Protein AF-A0A1C5UA69-F1 (afdb_monomer)

Mean predicted aligned error: 10.58 Å

pLDDT: mean 85.89, std 10.68, range [43.66, 97.38]

Secondary structure (DSSP, 8-state):
-HHHHHHHHHHHHHHHHHHHHHHHHHHHHHHSS-HHHHHHHIIIIIHHHHHHHHHT-SSS---HHHHHHHHHHHHHTGGGS-HHHHHHHHHHHHH--HHHHHHHHHHHHHHHHHHHHHTT-----HHHHHHHS-HHHHHHHHHHHHHHHHHHHHHHHHHS-HHHHHHHHHHHHHHHHHHHHHHHHHHHHHHHHHHHHHHHHHHHHHHHT--

Sequence (211 aa):
MDTIFEIFKTIFPAIITGIFTFLATKYTYNKNIPLDKMEIAYDKIYNPIYHILLQNNSNNICTNQISLDIFVILNKYNDYADRSTLHAFDLYRKSRDKDSFINFKNNINNKYIYLRKRLGYLEPNLIQAYTYSSKNEKSVLRLVLECTVAYITMLAYTLLSASVHTVITWIAFSLICIIIIELLTLFFRNILIYIRKIIKHIKSNNKCRKN

Foldseek 3Di:
DVVVVVVCVVCVVVVVVVVVVVVVVVVVVVLPPDLVLLVCCLPQALVVLLVLCVVPVPDDQDDPVNLVVNVVSCVVSVVSDDPLLVVLSVVCVVPVDPVSVVSNNVVSVVSNVVSCVSNPHDDDDPVRCLVPDDPLVVLVVVLVVLVVVLVVLVVVLVVDDPVCNVVSVVVSVVSVVVSVVSVVVNVVVVVVVVVVVVVVVVVVVVVVVVD

Structure (mmCIF, N/CA/C/O backbone):
data_AF-A0A1C5UA69-F1
#
_entry.id   AF-A0A1C5UA69-F1
#
loop_
_atom_site.group_PDB
_atom_site.id
_atom_site.type_symbol
_atom_site.label_atom_id
_atom_site.label_alt_id
_atom_site.label_comp_id
_atom_site.label_asym_id
_atom_site.label_entity_id
_atom_site.label_seq_id
_atom_site.pdbx_PDB_ins_code
_atom_site.Cartn_x
_atom_site.Cartn_y
_atom_site.Cartn_z
_atom_site.occupancy
_atom_site.B_iso_or_equiv
_atom_site.auth_seq_id
_atom_site.auth_comp_id
_atom_site.auth_asym_id
_atom_site.auth_atom_id
_atom_site.pdbx_PDB_model_num
ATOM 1 N N . MET A 1 1 ? 31.428 -27.767 -11.401 1.00 55.34 1 MET A N 1
ATOM 2 C CA . MET A 1 1 ? 30.430 -26.681 -11.520 1.00 55.34 1 MET A CA 1
ATOM 3 C C . MET A 1 1 ? 29.306 -27.075 -12.468 1.00 55.34 1 MET A C 1
ATOM 5 O O . MET A 1 1 ? 28.157 -26.824 -12.132 1.00 55.34 1 MET A O 1
ATOM 9 N N . ASP A 1 2 ? 29.615 -27.762 -13.571 1.00 69.19 2 ASP A N 1
ATOM 10 C CA . ASP A 1 2 ? 28.631 -28.149 -14.596 1.00 69.19 2 ASP A CA 1
ATOM 11 C C . ASP A 1 2 ? 27.525 -29.083 -14.080 1.00 69.19 2 ASP A C 1
ATOM 13 O O . ASP A 1 2 ? 26.350 -28.849 -14.338 1.00 69.19 2 ASP A O 1
ATOM 17 N N . THR A 1 3 ? 27.862 -30.058 -13.231 1.00 73.88 3 THR A N 1
ATOM 18 C CA . THR A 1 3 ? 26.882 -30.990 -12.643 1.00 73.88 3 THR A CA 1
ATOM 19 C C . THR A 1 3 ? 25.876 -30.313 -11.708 1.00 73.88 3 THR A C 1
ATOM 21 O O . THR A 1 3 ? 24.690 -30.625 -11.736 1.00 73.88 3 THR A O 1
ATOM 24 N N . ILE A 1 4 ? 26.312 -29.341 -10.899 1.00 75.62 4 ILE A N 1
ATOM 25 C CA . ILE A 1 4 ? 25.419 -28.568 -10.016 1.00 75.62 4 ILE A CA 1
ATOM 26 C C . ILE A 1 4 ? 24.496 -27.671 -10.851 1.00 75.62 4 ILE A C 1
ATOM 28 O O . ILE A 1 4 ? 23.312 -27.545 -10.536 1.00 75.62 4 ILE A O 1
ATOM 32 N N . PHE A 1 5 ? 25.017 -27.076 -11.928 1.00 80.69 5 PHE A N 1
ATOM 33 C CA . PHE A 1 5 ? 24.238 -26.242 -12.840 1.00 80.69 5 PHE A CA 1
ATOM 34 C C . PHE A 1 5 ? 23.173 -27.052 -13.598 1.00 80.69 5 PHE A C 1
ATOM 36 O O . PHE A 1 5 ? 22.036 -26.600 -13.721 1.00 80.69 5 PHE A O 1
ATOM 43 N N . GLU A 1 6 ? 23.488 -28.273 -14.033 1.00 80.94 6 GLU A N 1
ATOM 44 C CA . GLU A 1 6 ? 22.522 -29.184 -14.664 1.00 80.94 6 GLU A CA 1
ATOM 45 C C . GLU A 1 6 ? 21.433 -29.671 -13.700 1.00 80.94 6 GLU A C 1
ATOM 47 O O . GLU A 1 6 ? 20.249 -29.689 -14.056 1.00 80.94 6 GLU A O 1
ATOM 52 N N . ILE A 1 7 ? 21.803 -29.993 -12.456 1.00 80.56 7 ILE A N 1
ATOM 53 C CA . ILE A 1 7 ? 20.842 -30.333 -11.397 1.00 80.56 7 ILE A CA 1
ATOM 54 C C . ILE A 1 7 ? 19.892 -29.152 -11.158 1.00 80.56 7 ILE A C 1
ATOM 56 O O . ILE A 1 7 ? 18.673 -29.331 -11.137 1.00 80.56 7 ILE A O 1
ATOM 60 N N . PHE A 1 8 ? 20.424 -27.930 -11.059 1.00 79.00 8 PHE A N 1
ATOM 61 C CA . PHE A 1 8 ? 19.605 -26.723 -10.938 1.00 79.00 8 PHE A CA 1
ATOM 62 C C . PHE A 1 8 ? 18.688 -26.531 -12.144 1.00 79.00 8 PHE A C 1
ATOM 64 O O . PHE A 1 8 ? 17.497 -26.305 -11.963 1.00 79.00 8 PHE A O 1
ATOM 71 N N . LYS A 1 9 ? 19.191 -26.680 -13.371 1.00 78.19 9 LYS A N 1
ATOM 72 C CA . LYS A 1 9 ? 18.395 -26.537 -14.601 1.00 78.19 9 LYS A CA 1
ATOM 73 C C . LYS A 1 9 ? 17.232 -27.533 -14.674 1.00 78.19 9 LYS A C 1
ATOM 75 O O . LYS A 1 9 ? 16.201 -27.217 -15.259 1.00 78.19 9 LYS A O 1
ATOM 80 N N . THR A 1 10 ? 17.382 -28.696 -14.047 1.00 86.56 10 THR A N 1
ATOM 81 C CA . THR A 1 10 ? 16.354 -29.743 -13.999 1.00 86.56 10 THR A CA 1
ATOM 82 C C . THR A 1 10 ? 15.329 -29.500 -12.888 1.00 86.56 10 THR A C 1
ATOM 84 O O . THR A 1 10 ? 14.128 -29.651 -13.103 1.00 86.56 10 THR A O 1
ATOM 87 N N . ILE A 1 11 ? 15.775 -29.082 -11.699 1.00 86.88 11 ILE A N 1
ATOM 88 C CA . ILE A 1 11 ? 14.909 -28.904 -10.520 1.00 86.88 11 ILE A CA 1
ATOM 89 C C . ILE A 1 11 ? 14.190 -27.544 -10.536 1.00 86.88 11 ILE A C 1
ATOM 91 O O . ILE A 1 11 ? 13.053 -27.425 -10.076 1.00 86.88 11 ILE A O 1
ATOM 95 N N . PHE A 1 12 ? 14.821 -26.507 -11.082 1.00 81.06 12 PHE A N 1
ATOM 96 C CA . PHE A 1 12 ? 14.312 -25.136 -11.054 1.00 81.06 12 PHE A CA 1
ATOM 97 C C . PHE A 1 12 ? 12.952 -24.970 -11.757 1.00 81.06 12 PHE A C 1
ATOM 99 O O . PHE A 1 12 ? 12.066 -24.364 -11.151 1.00 81.06 12 PHE A O 1
ATOM 106 N N . PRO A 1 13 ? 12.699 -25.561 -12.946 1.00 90.88 13 PRO A N 1
ATOM 107 C CA . PRO A 1 13 ? 11.370 -25.543 -13.556 1.00 90.88 13 PRO A CA 1
ATOM 108 C C . PRO A 1 13 ? 10.295 -26.188 -12.675 1.00 90.88 13 PRO A C 1
ATOM 110 O O . PRO A 1 13 ? 9.182 -25.670 -12.599 1.00 90.88 13 PRO A O 1
ATOM 113 N N . ALA A 1 14 ? 10.616 -27.276 -11.967 1.00 90.25 14 ALA A N 1
ATOM 114 C CA . ALA A 1 14 ? 9.678 -27.950 -11.070 1.00 90.25 14 ALA A CA 1
ATOM 115 C C . ALA A 1 14 ? 9.355 -27.095 -9.833 1.00 90.25 14 ALA A C 1
ATOM 117 O O . ALA A 1 14 ? 8.185 -26.959 -9.474 1.00 90.25 14 ALA A O 1
ATOM 118 N N . ILE A 1 15 ? 10.362 -26.449 -9.229 1.00 87.62 15 ILE A N 1
ATOM 119 C CA . ILE A 1 15 ? 10.167 -25.500 -8.119 1.00 87.62 15 ILE A CA 1
ATOM 120 C C . ILE A 1 15 ? 9.304 -24.319 -8.572 1.00 87.62 15 ILE A C 1
ATOM 122 O O . ILE A 1 15 ? 8.322 -23.985 -7.911 1.00 87.62 15 ILE A O 1
ATOM 126 N N . ILE A 1 16 ? 9.637 -23.714 -9.715 1.00 87.06 16 ILE A N 1
ATOM 127 C CA . ILE A 1 16 ? 8.878 -22.603 -10.297 1.00 87.06 16 ILE A CA 1
ATOM 128 C C . ILE A 1 16 ? 7.424 -23.015 -10.525 1.00 87.06 16 ILE A C 1
ATOM 130 O O . ILE A 1 16 ? 6.507 -22.322 -10.085 1.00 87.06 16 ILE 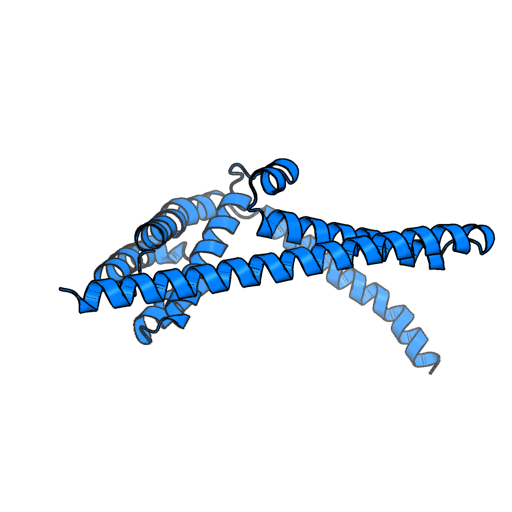A O 1
ATOM 134 N N . THR A 1 17 ? 7.208 -24.164 -11.164 1.00 91.94 17 THR A N 1
ATOM 135 C CA . THR A 1 17 ? 5.869 -24.684 -11.460 1.00 91.94 17 THR A CA 1
ATOM 136 C C . THR A 1 17 ? 5.085 -24.949 -10.177 1.00 91.94 17 THR A C 1
ATOM 138 O O . THR A 1 17 ? 3.920 -24.563 -10.086 1.00 91.94 17 THR A O 1
ATOM 141 N N . GLY A 1 18 ? 5.715 -25.536 -9.155 1.00 92.19 18 GLY A N 1
ATOM 142 C CA . GLY A 1 18 ? 5.102 -25.765 -7.846 1.00 92.19 18 GLY A CA 1
ATOM 143 C C . GLY A 1 18 ? 4.686 -24.465 -7.155 1.00 92.19 18 GLY A C 1
ATOM 144 O O . GLY A 1 18 ? 3.557 -24.359 -6.674 1.00 92.19 18 GLY A O 1
ATOM 145 N N . ILE A 1 19 ? 5.547 -23.441 -7.173 1.00 88.94 19 ILE A N 1
ATOM 146 C CA . ILE A 1 19 ? 5.245 -22.114 -6.614 1.00 88.94 19 ILE A CA 1
ATOM 147 C C . ILE A 1 19 ? 4.082 -21.464 -7.368 1.00 88.94 19 ILE A C 1
ATOM 149 O O . ILE A 1 19 ? 3.122 -21.018 -6.739 1.00 88.94 19 ILE A O 1
ATOM 153 N N . PHE A 1 20 ? 4.121 -21.433 -8.703 1.00 88.44 20 PHE A N 1
ATOM 154 C CA . PHE A 1 20 ? 3.041 -20.843 -9.498 1.00 88.44 20 PHE A CA 1
ATOM 155 C C . PHE A 1 20 ? 1.719 -21.588 -9.317 1.00 88.44 20 PHE A C 1
ATOM 157 O O . PHE A 1 20 ? 0.683 -20.947 -9.155 1.00 88.44 20 PHE A O 1
ATOM 164 N N . THR A 1 21 ? 1.746 -22.920 -9.255 1.00 92.19 21 THR A N 1
ATOM 165 C CA . THR A 1 21 ? 0.550 -23.741 -9.012 1.00 92.19 21 THR A CA 1
ATOM 166 C C . THR A 1 21 ? -0.024 -23.491 -7.620 1.00 92.19 21 THR A C 1
ATOM 168 O O . THR A 1 21 ? -1.239 -23.345 -7.473 1.00 92.19 21 THR A O 1
ATOM 171 N N . PHE A 1 22 ? 0.826 -23.370 -6.597 1.00 90.56 22 PHE A N 1
ATOM 172 C CA . PHE A 1 22 ? 0.401 -23.010 -5.244 1.00 90.56 22 PHE A CA 1
ATOM 173 C C . PHE A 1 22 ? -0.240 -21.618 -5.209 1.00 90.56 22 PHE A C 1
ATOM 175 O O . PHE A 1 22 ? -1.322 -21.446 -4.644 1.00 90.56 22 PHE A O 1
ATOM 182 N N . LEU A 1 23 ? 0.389 -20.628 -5.849 1.00 81.38 23 LEU A N 1
ATOM 183 C CA . LEU A 1 23 ? -0.132 -19.263 -5.931 1.00 81.38 23 LEU A CA 1
ATOM 184 C C . LEU A 1 23 ? -1.465 -19.208 -6.685 1.00 81.38 23 LEU A C 1
ATOM 186 O O . LEU A 1 23 ? -2.406 -18.582 -6.198 1.00 81.38 23 LEU A O 1
ATOM 190 N N . ALA A 1 24 ? -1.572 -19.897 -7.823 1.00 80.19 24 ALA A N 1
ATOM 191 C CA . ALA A 1 24 ? -2.792 -19.971 -8.622 1.00 80.19 24 ALA A CA 1
ATOM 192 C C . ALA A 1 24 ? -3.928 -20.651 -7.848 1.00 80.19 24 ALA A C 1
ATOM 194 O O . ALA A 1 24 ? -5.024 -20.103 -7.742 1.00 80.19 24 ALA A O 1
ATOM 195 N N . THR A 1 25 ? -3.655 -21.799 -7.225 1.00 86.38 25 THR A N 1
ATOM 196 C CA . THR A 1 25 ? -4.641 -22.524 -6.409 1.00 86.38 25 THR A CA 1
ATOM 197 C C . THR A 1 25 ? -5.117 -21.672 -5.234 1.00 86.38 25 THR A C 1
ATOM 199 O O . THR A 1 25 ? -6.320 -21.544 -5.002 1.00 86.38 25 THR A O 1
ATOM 202 N N . LYS A 1 26 ? -4.195 -21.013 -4.522 1.00 80.31 26 LYS A N 1
ATOM 203 C CA . LYS A 1 26 ? -4.525 -20.111 -3.410 1.00 80.31 26 LYS A CA 1
ATOM 204 C C . LYS A 1 26 ? -5.334 -18.898 -3.868 1.00 80.31 26 LYS A C 1
ATOM 206 O O . LYS A 1 26 ? -6.251 -18.477 -3.165 1.00 80.31 26 LYS A O 1
ATOM 211 N N . TYR A 1 27 ? -5.019 -18.339 -5.035 1.00 74.81 27 TYR A N 1
ATOM 212 C CA . TYR A 1 27 ? -5.779 -17.241 -5.628 1.00 74.81 27 TYR A CA 1
ATOM 213 C C . TYR A 1 27 ? -7.221 -17.661 -5.938 1.00 74.81 27 TYR A C 1
ATOM 215 O O . TYR A 1 27 ? -8.155 -16.970 -5.528 1.00 74.81 27 TYR A O 1
ATOM 223 N N . THR A 1 28 ? -7.404 -18.817 -6.581 1.00 74.25 28 THR A N 1
ATOM 224 C CA . THR A 1 28 ? -8.724 -19.372 -6.919 1.00 74.25 28 THR A CA 1
ATOM 225 C C . THR A 1 28 ? -9.540 -19.681 -5.668 1.00 74.25 28 THR A C 1
ATOM 227 O O . THR A 1 28 ? -10.688 -19.254 -5.568 1.00 74.25 28 THR A O 1
ATOM 230 N N . TYR A 1 29 ? -8.939 -20.328 -4.666 1.00 75.31 29 TYR A N 1
ATOM 231 C CA . TYR A 1 29 ? -9.597 -20.584 -3.383 1.00 75.31 29 TYR A CA 1
ATOM 232 C C . TYR A 1 29 ? -10.046 -19.283 -2.706 1.00 75.31 29 TYR A C 1
ATOM 234 O O . TYR A 1 29 ? -11.201 -19.147 -2.310 1.00 75.31 29 TYR A O 1
ATOM 242 N N . ASN A 1 30 ? -9.167 -18.278 -2.652 1.00 69.06 30 ASN A N 1
ATOM 243 C CA . ASN A 1 30 ? -9.493 -16.982 -2.062 1.00 69.06 30 ASN A CA 1
ATOM 244 C C . ASN A 1 30 ? -10.569 -16.205 -2.833 1.00 69.06 30 ASN A C 1
ATOM 246 O O . ASN A 1 30 ? -11.167 -15.285 -2.277 1.00 69.06 30 ASN A O 1
ATOM 250 N N . LYS A 1 31 ? -10.786 -16.497 -4.118 1.00 68.69 31 LYS A N 1
ATOM 251 C CA . LYS A 1 31 ? -11.869 -15.902 -4.912 1.00 68.69 31 LYS A CA 1
ATOM 252 C C . LYS A 1 31 ? -13.232 -16.509 -4.565 1.00 68.69 31 LYS A C 1
ATOM 254 O O . LYS A 1 31 ? -14.225 -15.800 -4.647 1.00 68.69 31 LYS A O 1
ATOM 259 N N . ASN A 1 32 ? -13.256 -17.760 -4.109 1.00 73.62 32 ASN A N 1
ATOM 260 C CA . ASN A 1 32 ? -14.475 -18.517 -3.813 1.00 73.62 32 ASN A CA 1
ATOM 261 C C . ASN A 1 32 ? -14.903 -18.447 -2.332 1.00 73.62 32 ASN A C 1
ATOM 263 O O . ASN A 1 32 ? -15.729 -19.241 -1.890 1.00 73.62 32 ASN A O 1
ATOM 267 N N . ILE A 1 33 ? -14.330 -17.533 -1.539 1.00 72.75 33 ILE A N 1
ATOM 268 C CA . ILE A 1 33 ? -14.717 -17.341 -0.134 1.00 72.75 33 ILE A CA 1
ATOM 269 C C . ILE A 1 33 ? -16.138 -16.749 -0.078 1.00 72.75 33 ILE A C 1
ATOM 271 O O . ILE A 1 33 ? -16.422 -15.832 -0.851 1.00 72.75 33 ILE A O 1
ATOM 275 N N . PRO A 1 34 ? -17.015 -17.212 0.839 1.00 78.81 34 PRO A N 1
ATOM 276 C CA . PRO A 1 34 ? -18.361 -16.664 0.995 1.00 78.81 34 PRO A CA 1
ATOM 277 C C . PRO A 1 34 ? -18.326 -15.157 1.269 1.00 78.81 34 PRO A C 1
ATOM 279 O O . PRO A 1 34 ? -17.775 -14.710 2.282 1.00 78.81 34 PRO A O 1
ATOM 282 N N . LEU A 1 35 ? -18.930 -14.393 0.357 1.00 82.81 35 LEU A N 1
ATOM 283 C CA . LEU A 1 35 ? -19.007 -12.933 0.412 1.00 82.81 35 LEU A CA 1
ATOM 284 C C . LEU A 1 35 ? -19.808 -12.454 1.628 1.00 82.81 35 LEU A C 1
ATOM 286 O O . LEU A 1 35 ? -19.391 -11.498 2.272 1.00 82.81 35 LEU A O 1
ATOM 290 N N . ASP A 1 36 ? -20.845 -13.187 2.033 1.00 86.56 36 ASP A N 1
ATOM 291 C CA . ASP A 1 36 ? -21.729 -12.826 3.151 1.00 86.56 36 ASP A CA 1
ATOM 292 C C . ASP A 1 36 ? -20.959 -12.594 4.461 1.00 86.56 36 ASP A C 1
ATOM 294 O O . ASP A 1 36 ? -21.187 -11.631 5.191 1.00 86.56 36 ASP A O 1
ATOM 298 N N . LYS A 1 37 ? -19.973 -13.452 4.760 1.00 89.31 37 LYS A N 1
ATOM 299 C CA . LYS A 1 37 ? -19.147 -13.306 5.971 1.00 89.31 37 LYS A CA 1
ATOM 300 C C . LYS A 1 37 ? -18.225 -12.090 5.886 1.00 89.31 37 LYS A C 1
ATOM 302 O O . LYS A 1 37 ? -17.947 -11.461 6.906 1.00 89.31 37 LYS A O 1
ATOM 307 N N . MET A 1 38 ? -17.743 -11.768 4.685 1.00 91.75 38 MET A N 1
ATOM 308 C CA . MET A 1 38 ? -16.933 -10.572 4.447 1.00 91.75 38 MET A CA 1
ATOM 309 C C . MET A 1 38 ? -17.769 -9.299 4.566 1.00 91.75 38 MET A C 1
ATOM 311 O O . MET A 1 38 ? -17.279 -8.315 5.115 1.00 91.75 38 MET A O 1
ATOM 315 N N . GLU A 1 39 ? -19.012 -9.329 4.092 1.00 93.94 39 GLU A N 1
ATOM 316 C CA . GLU A 1 39 ? -19.957 -8.217 4.177 1.00 93.94 39 GLU A CA 1
ATOM 317 C C . GLU A 1 39 ? -20.297 -7.914 5.635 1.00 93.94 39 GLU A C 1
ATOM 319 O O . GLU A 1 39 ? -20.135 -6.780 6.079 1.00 93.94 39 GLU A O 1
ATOM 324 N N . ILE A 1 40 ? -20.606 -8.944 6.433 1.00 94.31 40 ILE A N 1
ATOM 325 C CA . ILE A 1 40 ? -20.823 -8.794 7.880 1.00 94.31 40 ILE A CA 1
ATOM 326 C C . ILE A 1 40 ? -19.588 -8.190 8.559 1.00 94.31 40 ILE A C 1
ATOM 328 O O . ILE A 1 40 ? -19.715 -7.242 9.336 1.00 94.31 40 ILE A O 1
ATOM 332 N N . ALA A 1 41 ? -18.389 -8.702 8.266 1.00 95.69 41 ALA A N 1
ATOM 333 C CA . ALA A 1 41 ? -17.157 -8.157 8.830 1.00 95.69 41 ALA A CA 1
ATOM 334 C C . ALA A 1 41 ? -16.961 -6.681 8.437 1.00 95.69 41 ALA A C 1
ATOM 336 O O . ALA A 1 41 ? -16.610 -5.849 9.278 1.00 95.69 41 ALA A O 1
ATOM 337 N N . TYR A 1 42 ? -17.206 -6.334 7.173 1.00 96.31 42 TYR A N 1
ATOM 338 C CA . TYR A 1 42 ? -17.091 -4.966 6.679 1.00 96.31 42 TYR A CA 1
ATOM 339 C C . TYR A 1 42 ? -18.084 -4.035 7.378 1.00 96.31 42 TYR A C 1
ATOM 341 O O . TYR A 1 42 ? -17.662 -3.073 8.021 1.00 96.31 42 TYR A O 1
ATOM 349 N N . ASP A 1 43 ? -19.374 -4.353 7.327 1.00 96.31 43 ASP A N 1
ATOM 350 C CA . ASP A 1 43 ? -20.448 -3.487 7.809 1.00 96.31 43 ASP A CA 1
ATOM 351 C C . ASP A 1 43 ? -20.485 -3.359 9.327 1.00 96.31 43 ASP A C 1
ATOM 353 O O . ASP A 1 43 ? -20.797 -2.290 9.856 1.00 96.31 43 ASP A O 1
ATOM 357 N N . LYS A 1 44 ? -20.203 -4.447 10.050 1.00 96.38 44 LYS A N 1
ATOM 358 C CA . LYS A 1 44 ? -20.362 -4.488 11.509 1.00 96.38 44 LYS A CA 1
ATOM 359 C C . LYS A 1 44 ? -19.088 -4.160 12.270 1.00 96.38 44 LYS A C 1
ATOM 361 O O . LYS A 1 44 ? -19.197 -3.718 13.409 1.00 96.38 44 LYS A O 1
ATOM 366 N N . ILE A 1 45 ? -17.912 -4.347 11.668 1.00 97.06 45 ILE A N 1
ATOM 367 C CA . ILE A 1 45 ? -16.620 -4.154 12.344 1.00 97.06 45 ILE A CA 1
ATOM 368 C C . ILE A 1 45 ? -15.817 -3.052 11.670 1.00 97.06 45 ILE A C 1
ATOM 370 O O . ILE A 1 45 ? -15.583 -1.996 12.258 1.00 97.06 45 ILE A O 1
ATOM 374 N N . TYR A 1 46 ? -15.366 -3.285 10.439 1.00 97.38 46 TYR A N 1
ATOM 375 C CA . TYR A 1 46 ? -14.303 -2.465 9.862 1.00 97.38 46 TYR A CA 1
ATOM 376 C C . TYR A 1 46 ? -14.776 -1.076 9.449 1.00 97.38 46 TYR A C 1
ATOM 378 O O . TYR A 1 46 ? -14.084 -0.101 9.734 1.00 97.38 46 TYR A O 1
ATOM 386 N N . ASN A 1 47 ? -15.952 -0.964 8.836 1.00 96.12 47 ASN A N 1
ATOM 387 C CA . ASN A 1 47 ? -16.550 0.310 8.458 1.00 96.12 47 ASN A CA 1
ATOM 388 C C . ASN A 1 47 ? -16.842 1.219 9.675 1.00 96.12 47 ASN A C 1
ATOM 390 O O . ASN A 1 47 ? -16.345 2.349 9.700 1.00 96.12 47 ASN A O 1
ATOM 394 N N . PRO A 1 48 ? -17.558 0.770 10.730 1.00 95.88 48 PRO A N 1
ATOM 395 C CA . PRO A 1 48 ? -17.838 1.632 11.878 1.00 95.88 48 PRO A CA 1
ATOM 396 C C . PRO A 1 48 ? -16.568 2.016 12.646 1.00 95.88 48 PRO A C 1
ATOM 398 O O . PRO A 1 48 ? -16.387 3.192 12.962 1.00 95.88 48 PRO A O 1
ATOM 401 N N . ILE A 1 49 ? -15.646 1.074 12.890 1.00 94.88 49 ILE A N 1
ATOM 402 C CA . ILE A 1 49 ? -14.384 1.381 13.583 1.00 94.88 49 ILE A CA 1
ATOM 403 C C . ILE A 1 49 ? -13.543 2.365 12.759 1.00 94.88 49 ILE A C 1
ATOM 405 O O . ILE A 1 49 ? -12.973 3.302 13.319 1.00 94.88 49 ILE A O 1
ATOM 409 N N . TYR A 1 50 ? -13.494 2.209 11.433 1.00 94.69 50 TYR A N 1
ATOM 410 C CA . TYR A 1 50 ? -12.803 3.151 10.554 1.00 94.69 50 TYR A CA 1
ATOM 411 C C . TYR A 1 50 ? -13.335 4.581 10.718 1.00 94.69 50 TYR A C 1
ATOM 413 O O . TYR A 1 50 ? -12.546 5.509 10.907 1.00 94.69 50 TYR A O 1
ATOM 421 N N . HIS A 1 51 ? -14.657 4.767 10.719 1.00 91.62 51 HIS A N 1
ATOM 422 C CA . HIS A 1 51 ? -15.266 6.087 10.890 1.00 91.62 51 HIS A CA 1
ATOM 423 C C . HIS A 1 51 ? -15.044 6.680 12.288 1.00 91.62 51 HIS A C 1
ATOM 425 O O . HIS A 1 51 ? -14.735 7.870 12.383 1.00 91.62 51 HIS A O 1
ATOM 431 N N . ILE A 1 52 ? -15.097 5.864 13.348 1.00 90.12 52 ILE A N 1
ATOM 432 C CA . ILE A 1 52 ? -14.745 6.287 14.717 1.00 90.12 52 ILE A CA 1
ATOM 433 C C . ILE A 1 52 ? -13.305 6.820 14.757 1.00 90.12 52 ILE A C 1
ATOM 435 O O . ILE A 1 52 ? -13.035 7.886 15.314 1.00 90.12 52 ILE A O 1
ATOM 439 N N . LEU A 1 53 ? -12.362 6.110 14.135 1.00 89.00 53 LEU A N 1
ATOM 440 C CA . LEU A 1 53 ? -10.953 6.509 14.104 1.00 89.00 53 LEU A CA 1
ATOM 441 C C . LEU A 1 53 ? -10.695 7.729 13.204 1.00 89.00 53 LEU A C 1
ATOM 443 O O . LEU A 1 53 ? -9.759 8.491 13.463 1.00 89.00 53 LEU A O 1
ATOM 447 N N . LEU A 1 54 ? -11.493 7.921 12.149 1.00 84.81 54 LEU A N 1
ATOM 448 C CA . LEU A 1 54 ? -11.380 9.058 11.233 1.00 84.81 54 LEU A CA 1
ATOM 449 C C . LEU A 1 54 ? -11.875 10.360 11.875 1.00 84.81 54 LEU A C 1
ATOM 451 O O . LEU A 1 54 ? -11.209 11.386 11.754 1.00 84.81 54 LEU A O 1
ATOM 455 N N . GLN A 1 55 ? -13.019 10.325 12.562 1.00 77.56 55 GLN A N 1
ATOM 456 C CA . GLN A 1 55 ? -13.613 11.507 13.202 1.00 77.56 55 GLN A CA 1
ATOM 457 C C . GLN A 1 55 ? -12.731 12.058 14.330 1.00 77.56 55 GLN A C 1
ATOM 459 O O . GLN A 1 55 ? -12.641 13.267 14.517 1.00 77.56 55 GLN A O 1
ATOM 464 N N . ASN A 1 56 ? -11.996 11.183 15.017 1.00 68.38 56 ASN A N 1
ATOM 465 C CA . ASN A 1 56 ? -11.162 11.535 16.167 1.00 68.38 56 ASN A CA 1
ATOM 466 C C . ASN A 1 56 ? -9.692 11.849 15.808 1.00 68.38 56 ASN A C 1
ATOM 468 O O . ASN A 1 56 ? -8.809 11.801 16.661 1.00 68.38 56 ASN A O 1
ATOM 472 N N . ASN A 1 57 ? -9.401 12.193 14.546 1.00 58.38 57 ASN A N 1
ATOM 473 C CA . ASN A 1 57 ? -8.043 12.475 14.045 1.00 58.38 57 ASN A CA 1
ATOM 474 C C . ASN A 1 57 ? -7.370 13.729 14.654 1.00 58.38 57 ASN A C 1
ATOM 476 O O . ASN A 1 57 ? -6.199 13.993 14.370 1.00 58.38 57 ASN A O 1
ATOM 480 N N . SER A 1 58 ? -8.083 14.535 15.447 1.00 51.75 58 SER A N 1
ATOM 481 C CA . SER A 1 58 ? -7.571 15.782 16.020 1.00 51.75 58 SER A CA 1
ATOM 482 C C . SER A 1 58 ? -6.797 15.543 17.322 1.00 51.75 58 SER A C 1
ATOM 484 O O . SER A 1 58 ? -7.381 15.569 18.397 1.00 51.75 58 SER A O 1
ATOM 486 N N . ASN A 1 59 ? -5.477 15.357 17.211 1.00 51.41 59 ASN A N 1
ATOM 487 C CA . ASN A 1 59 ? -4.423 15.574 18.225 1.00 51.41 59 ASN A CA 1
ATOM 488 C C . ASN A 1 59 ? -4.525 14.948 19.631 1.00 51.41 59 ASN A C 1
ATOM 490 O O . ASN A 1 59 ? -3.530 14.996 20.350 1.00 51.41 59 ASN A O 1
ATOM 494 N N . ASN A 1 60 ? -5.629 14.323 20.020 1.00 51.94 60 ASN A N 1
ATOM 495 C CA . ASN A 1 60 ? -5.754 13.666 21.308 1.00 51.94 60 ASN A CA 1
ATOM 496 C C . ASN A 1 60 ? -5.635 12.166 21.102 1.00 51.94 60 ASN A C 1
ATOM 498 O O . ASN A 1 60 ? -6.419 11.546 20.386 1.00 51.94 60 ASN A O 1
ATOM 502 N N . ILE A 1 61 ? -4.600 11.606 21.721 1.00 53.94 61 ILE A N 1
ATOM 503 C CA . ILE A 1 61 ? -4.410 10.173 21.892 1.00 53.94 61 ILE A CA 1
ATOM 504 C C . ILE A 1 61 ? -5.709 9.635 22.494 1.00 53.94 61 ILE A C 1
ATOM 506 O O . ILE A 1 61 ? -6.010 9.898 23.652 1.00 53.94 61 ILE A O 1
ATOM 510 N N . CYS A 1 62 ? -6.498 8.996 21.631 1.00 53.91 62 CYS A N 1
ATOM 511 C CA . CYS A 1 62 ? -7.564 8.044 21.898 1.00 53.91 62 CYS A CA 1
ATOM 512 C C . CYS A 1 62 ? -8.083 8.060 23.351 1.00 53.91 62 CYS A C 1
ATOM 514 O O . CYS A 1 62 ? -7.483 7.473 24.253 1.00 53.91 62 CYS A O 1
ATOM 516 N N . THR A 1 63 ? -9.198 8.753 23.580 1.00 65.31 63 THR A N 1
ATOM 517 C CA . THR A 1 63 ? -9.866 8.779 24.884 1.00 65.31 63 THR A CA 1
ATOM 518 C C . THR A 1 63 ? -10.307 7.366 25.282 1.00 65.31 63 THR A C 1
ATOM 520 O O . THR A 1 63 ? -10.620 6.539 24.423 1.00 65.31 63 THR A O 1
ATOM 523 N N . ASN A 1 64 ? -10.386 7.083 26.589 1.00 71.19 64 ASN A N 1
ATOM 524 C CA . ASN A 1 64 ? -10.927 5.811 27.096 1.00 71.19 64 ASN A CA 1
ATOM 525 C C . ASN A 1 64 ? -12.313 5.482 26.509 1.00 71.19 64 ASN A C 1
ATOM 527 O O . ASN A 1 64 ? -12.668 4.317 26.398 1.00 71.19 64 ASN A O 1
ATOM 531 N N . GLN A 1 65 ? -13.079 6.496 26.101 1.00 78.38 65 GLN A N 1
ATOM 532 C CA . GLN A 1 65 ? -14.372 6.306 25.457 1.00 78.38 65 GLN A CA 1
ATOM 533 C C . GLN A 1 65 ? -14.252 5.634 24.082 1.00 78.38 65 GLN A C 1
ATOM 535 O O . GLN A 1 65 ? -14.931 4.650 23.823 1.00 78.38 65 GLN A O 1
ATOM 540 N N . ILE A 1 66 ? -13.333 6.101 23.231 1.00 82.69 66 ILE A N 1
ATOM 541 C CA . ILE A 1 66 ? -13.131 5.535 21.888 1.00 82.69 66 ILE A CA 1
ATOM 542 C C . ILE A 1 66 ? -12.692 4.072 21.984 1.00 82.69 66 ILE A C 1
ATOM 544 O O . ILE A 1 66 ? -13.158 3.224 21.224 1.00 82.69 66 ILE A O 1
ATOM 548 N N . SER A 1 67 ? -11.796 3.759 22.923 1.00 85.56 67 SER A N 1
ATOM 549 C CA . SER A 1 67 ? -11.351 2.379 23.119 1.00 85.56 67 SER A CA 1
ATOM 550 C C . SER A 1 67 ? -12.477 1.480 23.637 1.00 85.56 67 SER A C 1
ATOM 552 O O . SER A 1 67 ? -12.561 0.330 23.210 1.00 85.56 67 SER A O 1
ATOM 554 N N . LEU A 1 68 ? -13.380 1.989 24.481 1.00 88.62 68 LEU A N 1
ATOM 555 C CA . LEU A 1 68 ? -14.576 1.260 24.913 1.00 88.62 68 LEU A CA 1
ATOM 556 C C . LEU A 1 68 ? -15.545 1.002 23.755 1.00 88.62 68 LEU A C 1
ATOM 558 O O . LEU A 1 68 ? -15.972 -0.137 23.578 1.00 88.62 68 LEU A O 1
ATOM 562 N N . ASP A 1 69 ? -15.838 2.009 22.933 1.00 90.06 69 ASP A N 1
ATOM 563 C CA . ASP A 1 69 ? -16.757 1.871 21.795 1.00 90.06 69 ASP A CA 1
ATOM 564 C C . ASP A 1 69 ? -16.253 0.809 20.801 1.00 90.06 69 ASP A C 1
ATOM 566 O O . ASP A 1 69 ? -16.998 -0.069 20.358 1.00 90.06 69 ASP A O 1
ATOM 570 N N . ILE A 1 70 ? -14.949 0.828 20.508 1.00 92.81 70 ILE A N 1
ATOM 571 C CA . ILE A 1 70 ? -14.295 -0.163 19.643 1.00 92.81 70 ILE A CA 1
ATOM 572 C C . ILE A 1 70 ? -14.317 -1.555 20.284 1.00 92.81 70 ILE A C 1
ATOM 574 O O . ILE A 1 70 ? -14.586 -2.543 19.598 1.00 92.81 70 ILE A O 1
ATOM 578 N N . PHE A 1 71 ? -14.069 -1.648 21.594 1.00 94.06 71 PHE A N 1
ATOM 579 C CA . PHE A 1 71 ? -14.125 -2.916 22.320 1.00 94.06 71 PHE A CA 1
ATOM 580 C C . PHE A 1 71 ? -15.521 -3.545 22.259 1.00 94.06 71 PHE A C 1
ATOM 582 O O . PHE A 1 71 ? -15.629 -4.743 22.009 1.00 94.06 71 PHE A O 1
ATOM 589 N N . VAL A 1 72 ? -16.588 -2.755 22.422 1.00 95.12 72 VAL A N 1
ATOM 590 C CA . VAL A 1 72 ? -17.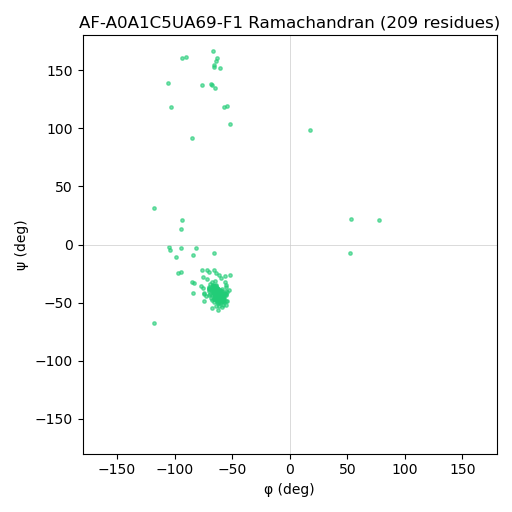975 -3.242 22.322 1.00 95.12 72 VAL A CA 1
ATOM 591 C C . VAL A 1 72 ? -18.244 -3.854 20.946 1.00 95.12 72 VAL A C 1
ATOM 593 O O . VAL A 1 72 ? -18.818 -4.940 20.860 1.00 95.12 72 VAL A O 1
ATOM 596 N N . ILE A 1 73 ? -17.794 -3.197 19.874 1.00 95.56 73 ILE A N 1
ATOM 597 C CA . ILE A 1 73 ? -17.953 -3.696 18.501 1.00 95.56 73 ILE A CA 1
ATOM 598 C C . ILE A 1 73 ? -17.183 -5.006 18.301 1.00 95.56 73 ILE A C 1
ATOM 600 O O . ILE A 1 73 ? -17.765 -5.999 17.859 1.00 95.56 73 ILE A O 1
ATOM 604 N N . LEU A 1 74 ? -15.891 -5.023 18.640 1.00 95.88 74 LEU A N 1
ATOM 605 C CA . LEU A 1 74 ? -15.032 -6.194 18.440 1.00 95.88 74 LEU A CA 1
ATOM 606 C C . LEU A 1 74 ? -15.498 -7.394 19.263 1.00 95.88 74 LEU A C 1
ATOM 608 O O . LEU A 1 74 ? -15.493 -8.510 18.758 1.00 95.88 74 LEU A O 1
ATOM 612 N N . ASN A 1 75 ? -15.949 -7.172 20.498 1.00 95.06 75 ASN A N 1
ATOM 613 C CA . ASN A 1 75 ? -16.437 -8.248 21.351 1.00 95.06 75 ASN A CA 1
ATOM 614 C C . ASN A 1 75 ? -17.771 -8.818 20.843 1.00 95.06 75 ASN A C 1
ATOM 616 O O . ASN A 1 75 ? -17.974 -10.028 20.862 1.00 95.06 75 ASN A O 1
ATOM 620 N N . LYS A 1 76 ? -18.671 -7.962 20.335 1.00 96.50 76 LYS A N 1
ATOM 621 C CA . LYS A 1 76 ? -19.966 -8.393 19.787 1.00 96.50 76 LYS A CA 1
ATOM 622 C C . LYS A 1 76 ? -19.827 -9.224 18.509 1.00 96.50 76 LYS A C 1
ATOM 624 O O . LYS A 1 76 ? -20.624 -10.131 18.294 1.00 96.50 76 LYS A O 1
ATOM 629 N N . TYR A 1 77 ? -18.847 -8.911 17.664 1.00 95.25 77 TYR A N 1
ATOM 630 C CA . TYR A 1 77 ? -18.655 -9.556 16.359 1.00 95.25 77 TYR A CA 1
ATOM 631 C C . TYR A 1 77 ? -17.314 -10.296 16.252 1.00 95.25 77 TYR A C 1
ATOM 633 O O . TYR A 1 77 ? -16.742 -10.394 15.168 1.00 95.25 77 TYR A O 1
ATOM 641 N N . ASN A 1 78 ? -16.815 -10.828 17.369 1.00 93.88 78 ASN A N 1
ATOM 642 C CA . ASN A 1 78 ? -15.489 -11.441 17.476 1.00 93.88 78 ASN A CA 1
ATOM 643 C C . ASN A 1 78 ? -15.224 -12.522 16.409 1.00 93.88 78 ASN A C 1
ATOM 645 O O . ASN A 1 78 ? -14.149 -12.557 15.818 1.00 93.88 78 ASN A O 1
ATOM 649 N N . ASP A 1 79 ? -16.229 -13.342 16.092 1.00 93.25 79 ASP A N 1
ATOM 650 C CA . ASP A 1 79 ? -16.117 -14.439 15.117 1.00 93.25 79 ASP A CA 1
ATOM 651 C C . ASP A 1 79 ? -15.835 -13.968 13.681 1.00 93.25 79 ASP A C 1
ATOM 653 O O . ASP A 1 79 ? -15.289 -14.716 12.868 1.00 93.25 79 ASP A O 1
ATOM 657 N N . TYR A 1 80 ? -16.204 -12.724 13.362 1.00 93.12 80 TYR A N 1
ATOM 658 C CA . TYR A 1 80 ? -15.988 -12.104 12.053 1.00 93.12 80 TYR A CA 1
ATOM 659 C C . TYR A 1 80 ? -14.747 -11.203 12.034 1.00 93.12 80 TYR A C 1
ATOM 661 O O . TYR A 1 80 ? -14.322 -10.755 10.965 1.00 93.12 80 TYR A O 1
ATOM 669 N N . ALA A 1 81 ? -14.160 -10.923 13.200 1.00 93.38 81 ALA A N 1
ATOM 670 C CA . ALA A 1 81 ? -12.959 -10.116 13.311 1.00 93.38 81 ALA A CA 1
ATOM 671 C C . ALA A 1 81 ? -11.729 -10.925 12.887 1.00 93.38 81 ALA A C 1
ATOM 673 O O . ALA A 1 81 ? -11.531 -12.079 13.269 1.00 93.38 81 ALA A O 1
ATOM 674 N N . ASP A 1 82 ? -10.839 -10.299 12.121 1.00 93.56 82 ASP A N 1
ATOM 6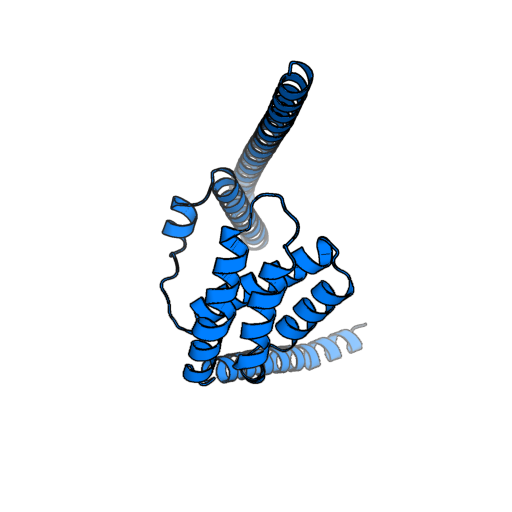75 C CA . ASP A 1 82 ? -9.555 -10.914 11.822 1.00 93.56 82 ASP A CA 1
ATOM 676 C C . ASP A 1 82 ? -8.697 -11.014 13.092 1.00 93.56 82 ASP A C 1
ATOM 678 O O . ASP A 1 82 ? -8.579 -10.056 13.862 1.00 93.56 82 ASP A O 1
ATOM 682 N N . ARG A 1 83 ? -8.024 -12.154 13.282 1.00 93.88 83 ARG A N 1
ATOM 683 C CA . ARG A 1 83 ? -7.155 -12.384 14.449 1.00 93.88 83 ARG A CA 1
ATOM 684 C C . ARG A 1 83 ? -6.077 -11.310 14.603 1.00 93.88 83 ARG A C 1
ATOM 686 O O . ARG A 1 83 ? -5.745 -10.945 15.728 1.00 93.88 83 ARG A O 1
ATOM 693 N N . SER A 1 84 ? -5.549 -10.775 13.496 1.00 95.44 84 SER A N 1
ATOM 694 C CA . SER A 1 84 ? -4.572 -9.681 13.556 1.00 95.44 84 SER A CA 1
ATOM 695 C C . SER A 1 84 ? -5.186 -8.381 14.074 1.00 95.44 84 SER A C 1
ATOM 697 O O . SER A 1 84 ? -4.501 -7.625 14.758 1.00 95.44 84 SER A O 1
ATOM 699 N N . THR A 1 85 ? -6.468 -8.130 13.794 1.00 96.25 85 THR A N 1
ATOM 700 C CA . THR A 1 85 ? -7.199 -6.959 14.291 1.00 96.25 85 THR A CA 1
ATOM 701 C C . THR A 1 85 ? -7.394 -7.043 15.798 1.00 96.25 85 THR A C 1
ATOM 703 O O . THR A 1 85 ? -7.079 -6.085 16.501 1.00 96.25 85 THR A O 1
ATOM 706 N N . LEU A 1 86 ? -7.842 -8.198 16.297 1.00 96.50 86 LEU A N 1
ATOM 707 C CA . LEU A 1 86 ? -8.003 -8.445 17.734 1.00 96.50 86 LEU A CA 1
ATOM 708 C C . LEU A 1 86 ? -6.669 -8.294 18.469 1.00 96.50 86 LEU A C 1
ATOM 710 O O . LEU A 1 86 ? -6.570 -7.556 19.444 1.00 96.50 86 LEU A O 1
ATOM 714 N N . HIS A 1 87 ? -5.612 -8.911 17.936 1.00 95.50 87 HIS A N 1
ATOM 715 C CA . HIS A 1 87 ? -4.280 -8.827 18.522 1.00 95.50 87 HIS A CA 1
ATOM 716 C C . HIS A 1 87 ? -3.732 -7.393 18.549 1.00 95.50 87 HIS A C 1
ATOM 718 O O . HIS A 1 87 ? -3.206 -6.948 19.568 1.00 95.50 87 HIS A O 1
ATOM 724 N N . ALA A 1 88 ? -3.877 -6.647 17.449 1.00 94.62 88 ALA A N 1
ATOM 725 C CA . ALA A 1 88 ? -3.441 -5.256 17.385 1.00 94.62 88 ALA A CA 1
ATOM 726 C C . ALA A 1 88 ? -4.213 -4.370 18.376 1.00 94.62 88 ALA A C 1
ATOM 728 O O . ALA A 1 88 ? -3.623 -3.484 18.995 1.00 94.62 88 ALA A O 1
ATOM 729 N N . PHE A 1 89 ? -5.511 -4.628 18.561 1.00 94.44 89 PHE A N 1
ATOM 730 C CA . PHE A 1 89 ? -6.325 -3.916 19.540 1.00 94.44 89 PHE A CA 1
ATOM 731 C C . PHE A 1 89 ? -5.917 -4.237 20.983 1.00 94.44 89 PHE A C 1
ATOM 733 O O . PHE A 1 89 ? -5.777 -3.327 21.801 1.00 94.44 89 PHE A O 1
ATOM 740 N N . ASP A 1 90 ? -5.661 -5.509 21.291 1.00 93.75 90 ASP A N 1
ATOM 741 C CA . ASP A 1 90 ? -5.204 -5.940 22.613 1.00 93.75 90 ASP A CA 1
ATOM 742 C C . ASP A 1 90 ? -3.846 -5.342 22.978 1.00 93.75 90 ASP A C 1
ATOM 744 O O . ASP A 1 90 ? -3.658 -4.888 24.110 1.00 93.75 90 ASP A O 1
ATOM 748 N N . LEU A 1 91 ? -2.903 -5.317 22.030 1.00 93.00 91 LEU A N 1
ATOM 749 C CA . LEU A 1 91 ? -1.608 -4.660 22.213 1.00 93.00 91 LEU A CA 1
ATOM 750 C C . LEU A 1 91 ? -1.803 -3.185 22.546 1.00 93.00 91 LEU A C 1
ATOM 752 O O . LEU A 1 91 ? -1.335 -2.735 23.588 1.00 93.00 91 LEU A O 1
ATOM 756 N N . TYR A 1 92 ? -2.578 -2.476 21.726 1.00 90.19 92 TYR A N 1
ATOM 757 C CA . TYR A 1 92 ? -2.908 -1.074 21.957 1.00 90.19 92 TYR A CA 1
ATOM 758 C C . TYR A 1 92 ? -3.540 -0.837 23.341 1.00 90.19 92 TYR A C 1
ATOM 760 O O . TYR A 1 92 ? -3.151 0.093 24.050 1.00 90.19 92 TYR A O 1
ATOM 768 N N . ARG A 1 93 ? -4.474 -1.690 23.773 1.00 88.69 93 ARG A N 1
ATOM 769 C CA . ARG A 1 93 ? -5.140 -1.561 25.078 1.00 88.69 93 ARG A CA 1
ATOM 770 C C . ARG A 1 93 ? -4.183 -1.773 26.254 1.00 88.69 93 ARG A C 1
ATOM 772 O O . ARG A 1 93 ? -4.348 -1.120 27.287 1.00 88.69 93 ARG A O 1
ATOM 779 N N . LYS A 1 94 ? -3.215 -2.684 26.110 1.00 89.75 94 LYS A N 1
ATOM 780 C CA . LYS A 1 94 ? -2.209 -3.002 27.136 1.00 89.75 94 LYS A CA 1
ATOM 781 C C . LYS A 1 94 ? -1.144 -1.918 27.250 1.00 89.75 94 LYS A C 1
ATOM 783 O O . LYS A 1 94 ? -0.837 -1.495 28.358 1.00 89.75 94 LYS A O 1
ATOM 788 N N . SER A 1 95 ? -0.585 -1.486 26.126 1.00 86.19 95 SER A N 1
ATOM 789 C CA . SER A 1 95 ? 0.553 -0.568 26.104 1.00 86.19 95 SER A CA 1
ATOM 790 C C . SER A 1 95 ? 0.143 0.901 26.203 1.00 86.19 95 SER A C 1
ATOM 792 O O . SER A 1 95 ? 0.872 1.702 26.782 1.00 86.19 95 SER A O 1
ATOM 794 N N . AR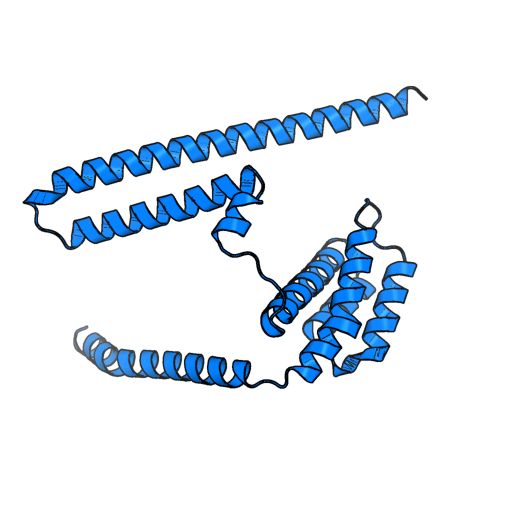G A 1 96 ? -1.029 1.259 25.654 1.00 80.75 96 ARG A N 1
ATOM 795 C CA . ARG A 1 96 ? -1.555 2.634 25.552 1.00 80.75 96 ARG A CA 1
ATOM 796 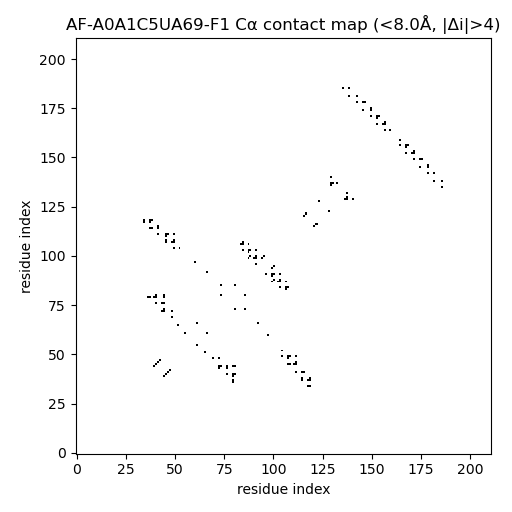C C . ARG A 1 96 ? -0.593 3.629 24.898 1.00 80.75 96 ARG A C 1
ATOM 798 O O . ARG A 1 96 ? -0.725 4.837 25.085 1.00 80.75 96 ARG A O 1
ATOM 805 N N . ASP A 1 97 ? 0.356 3.133 24.116 1.00 83.81 97 ASP A N 1
ATOM 806 C CA . ASP A 1 97 ? 1.321 3.958 23.410 1.00 83.81 97 ASP A CA 1
ATOM 807 C C . ASP A 1 97 ? 0.819 4.344 22.012 1.00 83.81 97 ASP A C 1
ATOM 809 O O . ASP A 1 97 ? -0.099 3.749 21.430 1.00 83.81 97 ASP A O 1
ATOM 813 N N . LYS A 1 98 ? 1.443 5.388 21.470 1.00 84.12 98 LYS A N 1
ATOM 814 C CA . LYS A 1 98 ? 1.083 5.958 20.176 1.00 84.12 98 LYS A CA 1
ATOM 815 C C . LYS A 1 98 ? 1.373 5.003 19.017 1.00 84.12 98 LYS A C 1
ATOM 817 O O . LYS A 1 98 ? 0.600 4.991 18.060 1.00 84.12 98 LYS A O 1
ATOM 822 N N . ASP A 1 99 ? 2.441 4.218 19.088 1.00 88.25 99 ASP A N 1
ATOM 823 C CA . ASP A 1 99 ? 2.859 3.350 17.988 1.00 88.25 99 ASP A CA 1
ATOM 824 C C . ASP A 1 99 ? 1.928 2.144 17.876 1.00 88.25 99 ASP A C 1
ATOM 826 O O . ASP A 1 99 ? 1.449 1.831 16.784 1.00 88.25 99 ASP A O 1
ATOM 830 N N . SER A 1 100 ? 1.547 1.537 19.002 1.00 88.81 100 SER A N 1
ATOM 831 C CA . SER A 1 100 ? 0.531 0.478 19.024 1.00 88.81 100 SER A CA 1
ATOM 832 C C . SER A 1 100 ? -0.828 0.974 18.533 1.00 88.81 100 SER A C 1
ATOM 834 O O . SER A 1 100 ? -1.504 0.272 17.779 1.00 88.81 100 SER A O 1
ATOM 836 N N . PHE A 1 101 ? -1.214 2.209 18.875 1.00 88.50 101 PHE A N 1
ATOM 837 C CA . PHE A 1 101 ? -2.419 2.827 18.317 1.00 88.50 101 PHE A CA 1
ATOM 838 C C . PHE A 1 101 ? -2.328 3.007 16.795 1.00 88.50 101 PHE A C 1
ATOM 840 O O . PHE A 1 101 ? -3.270 2.673 16.074 1.00 88.50 101 PHE A O 1
ATOM 847 N N . ILE A 1 102 ? -1.198 3.511 16.288 1.00 89.31 102 ILE A N 1
ATOM 848 C CA . ILE A 1 102 ? -0.959 3.667 14.845 1.00 89.31 102 ILE A CA 1
ATOM 849 C C . ILE A 1 102 ? -1.024 2.305 14.147 1.00 89.31 102 ILE A C 1
ATOM 851 O O . ILE A 1 102 ? -1.667 2.189 13.104 1.00 89.31 102 ILE A O 1
ATOM 855 N N . ASN A 1 103 ? -0.433 1.266 14.733 1.00 92.50 103 ASN A N 1
ATOM 856 C CA . ASN A 1 103 ? -0.474 -0.093 14.199 1.00 92.50 103 ASN A CA 1
ATOM 857 C C . ASN A 1 103 ? -1.904 -0.636 14.122 1.00 92.50 103 ASN A C 1
ATOM 859 O O . ASN A 1 103 ? -2.311 -1.137 13.071 1.00 92.50 103 ASN A O 1
ATOM 863 N N . PHE A 1 104 ? -2.693 -0.484 15.187 1.00 93.50 104 PHE A N 1
ATOM 864 C CA . PHE A 1 104 ? -4.104 -0.870 15.187 1.00 93.50 104 PHE A CA 1
ATOM 865 C C . PHE A 1 104 ? -4.909 -0.097 14.133 1.00 93.50 104 PHE A C 1
ATOM 867 O O . PHE A 1 104 ? -5.622 -0.696 13.326 1.00 93.50 104 PHE A O 1
ATOM 874 N N . LYS A 1 105 ? -4.741 1.225 14.064 1.00 92.44 105 LYS A N 1
ATOM 875 C CA . LYS A 1 105 ? -5.405 2.071 13.065 1.00 92.44 105 LYS A CA 1
ATOM 876 C C . LYS A 1 105 ? -5.053 1.664 11.634 1.00 92.44 105 LYS A C 1
ATOM 878 O O . LYS A 1 105 ? -5.938 1.584 10.782 1.00 92.44 105 LYS A O 1
ATOM 883 N N . ASN A 1 106 ? -3.780 1.379 11.368 1.00 94.06 106 ASN A N 1
ATOM 884 C CA . ASN A 1 106 ? -3.321 0.903 10.066 1.00 94.06 106 ASN A CA 1
ATOM 885 C C . ASN A 1 106 ? -3.929 -0.463 9.728 1.00 94.06 106 ASN A C 1
ATOM 887 O O . ASN A 1 106 ? -4.353 -0.672 8.593 1.00 94.06 106 ASN A O 1
ATOM 891 N N . ASN A 1 107 ? -4.031 -1.372 10.704 1.00 96.56 107 ASN A N 1
ATOM 892 C CA . ASN A 1 107 ? -4.694 -2.662 10.522 1.00 96.56 107 ASN A CA 1
ATOM 893 C C . ASN A 1 107 ? -6.168 -2.489 10.117 1.00 96.56 107 ASN A C 1
ATOM 895 O O . ASN A 1 107 ? -6.579 -3.056 9.103 1.00 96.56 107 ASN A O 1
ATOM 899 N N . ILE A 1 108 ? -6.927 -1.655 10.838 1.00 96.31 108 ILE A N 1
ATOM 900 C CA . ILE A 1 108 ? -8.327 -1.347 10.505 1.00 96.31 108 ILE A CA 1
ATOM 901 C C . ILE A 1 108 ? -8.440 -0.769 9.095 1.00 96.31 108 ILE A C 1
ATOM 903 O O . ILE A 1 108 ? -9.244 -1.258 8.308 1.00 96.31 108 ILE A O 1
ATOM 907 N N . ASN A 1 109 ? -7.616 0.222 8.745 1.00 94.81 109 ASN A N 1
ATOM 908 C CA . ASN A 1 109 ? -7.637 0.835 7.416 1.00 94.81 109 ASN A CA 1
ATOM 909 C C . ASN A 1 109 ? -7.342 -0.186 6.304 1.00 94.81 109 ASN A C 1
ATOM 911 O O . ASN A 1 109 ? -8.044 -0.238 5.296 1.00 94.81 109 ASN A O 1
ATOM 915 N N . ASN A 1 110 ? -6.342 -1.045 6.505 1.00 95.69 110 ASN A N 1
ATOM 916 C CA . ASN A 1 110 ? -5.980 -2.075 5.534 1.00 95.69 110 ASN A CA 1
ATOM 917 C C . ASN A 1 110 ? -7.111 -3.088 5.332 1.00 95.69 110 ASN A C 1
ATOM 919 O O . ASN A 1 110 ? -7.410 -3.452 4.195 1.00 95.69 110 ASN A O 1
ATOM 923 N N . LYS A 1 111 ? -7.759 -3.528 6.416 1.00 95.88 111 LYS A N 1
ATOM 924 C CA . LYS A 1 111 ? -8.887 -4.468 6.352 1.00 95.88 111 LYS A CA 1
ATOM 925 C C . LYS A 1 111 ? -10.139 -3.825 5.757 1.00 95.88 111 LYS A C 1
ATOM 927 O O . LYS A 1 111 ? -10.775 -4.453 4.916 1.00 95.88 111 LYS A O 1
ATOM 932 N N . TYR A 1 112 ? -10.432 -2.573 6.108 1.00 95.62 112 TYR A N 1
ATOM 933 C CA . TYR A 1 112 ? -11.501 -1.775 5.504 1.00 95.62 112 TYR A CA 1
ATOM 934 C C . TYR A 1 112 ? -11.343 -1.695 3.980 1.00 95.62 112 TYR A C 1
ATOM 936 O O . TYR A 1 112 ? -12.257 -2.068 3.246 1.00 95.62 112 TYR A O 1
ATOM 944 N N . ILE A 1 113 ? -10.159 -1.296 3.496 1.00 93.00 113 ILE A N 1
ATOM 945 C CA . ILE A 1 113 ? -9.874 -1.225 2.057 1.00 93.00 113 ILE A CA 1
ATOM 946 C C . ILE A 1 113 ? -9.984 -2.617 1.433 1.00 93.00 113 ILE A C 1
ATOM 948 O O . ILE A 1 113 ? -10.687 -2.776 0.443 1.00 93.00 113 ILE A O 1
ATOM 952 N N . TYR A 1 114 ? -9.328 -3.627 2.011 1.00 92.81 114 TYR A N 1
ATOM 953 C CA . TYR A 1 114 ? -9.326 -4.995 1.484 1.00 92.81 114 TYR A CA 1
ATOM 954 C C . TYR A 1 114 ? -10.739 -5.557 1.282 1.00 92.81 114 TYR A C 1
ATOM 956 O O . TYR A 1 114 ? -11.040 -6.088 0.212 1.00 92.81 114 TYR A O 1
ATOM 964 N N . LEU A 1 115 ? -11.601 -5.429 2.292 1.00 93.94 115 LEU A N 1
ATOM 965 C CA . LEU A 1 115 ? -12.975 -5.919 2.226 1.00 93.94 115 LEU A CA 1
ATOM 966 C C . LEU A 1 115 ? -13.791 -5.139 1.202 1.00 93.94 115 LEU A C 1
ATOM 968 O O . LEU A 1 115 ? -14.496 -5.749 0.407 1.00 93.94 115 LEU A O 1
ATOM 972 N N . ARG A 1 116 ? -13.619 -3.816 1.140 1.00 93.50 116 ARG A N 1
ATOM 973 C CA . ARG A 1 116 ? -14.282 -2.976 0.142 1.00 93.50 116 ARG A CA 1
ATOM 974 C C . ARG A 1 116 ? -13.964 -3.429 -1.293 1.00 93.50 116 ARG A C 1
ATOM 976 O O . ARG A 1 116 ? -14.874 -3.529 -2.112 1.00 93.50 116 ARG A O 1
ATOM 983 N N . LYS A 1 117 ? -12.703 -3.780 -1.573 1.00 89.44 117 LYS A N 1
ATOM 984 C CA . LYS A 1 117 ? -12.289 -4.345 -2.872 1.00 89.44 117 LYS A CA 1
ATOM 985 C C . LYS A 1 117 ? -12.932 -5.701 -3.148 1.00 89.44 117 LYS A C 1
ATOM 987 O O . LYS A 1 117 ? -13.415 -5.967 -4.243 1.00 89.44 117 LYS A O 1
ATOM 992 N N . ARG A 1 118 ? -12.936 -6.580 -2.142 1.00 88.56 118 ARG A N 1
ATOM 993 C CA . ARG A 1 118 ? -13.479 -7.942 -2.255 1.00 88.56 118 ARG A CA 1
ATOM 994 C C . ARG A 1 118 ? -14.989 -7.976 -2.457 1.00 88.56 118 ARG A C 1
ATOM 996 O O . ARG A 1 118 ? -15.461 -8.835 -3.189 1.00 88.56 118 ARG A O 1
ATOM 1003 N N . LEU A 1 119 ? -15.706 -7.047 -1.835 1.00 91.12 119 LEU A N 1
ATOM 1004 C CA . LEU A 1 119 ? -17.160 -6.916 -1.916 1.00 91.12 119 LEU A CA 1
ATOM 1005 C C . LEU A 1 119 ? -17.630 -6.179 -3.182 1.00 91.12 119 LEU A C 1
ATOM 1007 O O . LEU A 1 119 ? -18.827 -6.055 -3.402 1.00 91.12 119 LEU A O 1
ATOM 1011 N N . GLY A 1 120 ? -16.711 -5.698 -4.029 1.00 87.06 120 GLY A N 1
ATOM 1012 C CA . GLY A 1 120 ? -17.060 -5.077 -5.310 1.00 87.06 120 GLY A CA 1
ATOM 1013 C C . GLY A 1 120 ? -17.579 -3.641 -5.205 1.00 87.06 120 GLY A C 1
ATOM 1014 O O . GLY A 1 120 ? -18.235 -3.157 -6.126 1.00 87.06 120 GLY A O 1
ATOM 1015 N N . TYR A 1 121 ? -17.286 -2.933 -4.111 1.00 88.31 121 TYR A N 1
ATOM 1016 C CA . TYR A 1 121 ? -17.580 -1.502 -4.032 1.00 88.31 121 TYR A CA 1
ATOM 1017 C C . TYR A 1 121 ? -16.761 -0.712 -5.058 1.00 88.31 121 TYR A C 1
ATOM 1019 O O . TYR A 1 121 ? -15.680 -1.122 -5.476 1.00 88.31 121 TYR A O 1
ATOM 1027 N N . LEU A 1 122 ? -17.248 0.486 -5.391 1.00 86.56 122 LEU A N 1
ATOM 1028 C CA . LEU A 1 122 ? -16.611 1.381 -6.354 1.00 86.56 122 LEU A CA 1
ATOM 1029 C C . LEU A 1 122 ? -15.149 1.669 -5.983 1.00 86.56 122 LEU A C 1
ATOM 1031 O O . LEU A 1 122 ? -14.864 2.261 -4.930 1.00 86.56 122 LEU A O 1
ATOM 1035 N N . GLU A 1 123 ? -14.252 1.285 -6.889 1.00 80.56 123 GLU A N 1
ATOM 1036 C CA . GLU A 1 123 ? -12.840 1.647 -6.891 1.00 80.56 123 GLU A CA 1
ATOM 1037 C C . GLU A 1 123 ? -12.575 2.686 -7.985 1.00 80.56 123 GLU A C 1
ATOM 1039 O O . GLU A 1 123 ? -13.109 2.568 -9.093 1.00 80.56 123 GLU A O 1
ATOM 1044 N N . PRO A 1 124 ? -11.746 3.707 -7.711 1.00 84.50 124 PRO A N 1
ATOM 1045 C CA . PRO A 1 124 ? -11.311 4.611 -8.760 1.00 84.50 124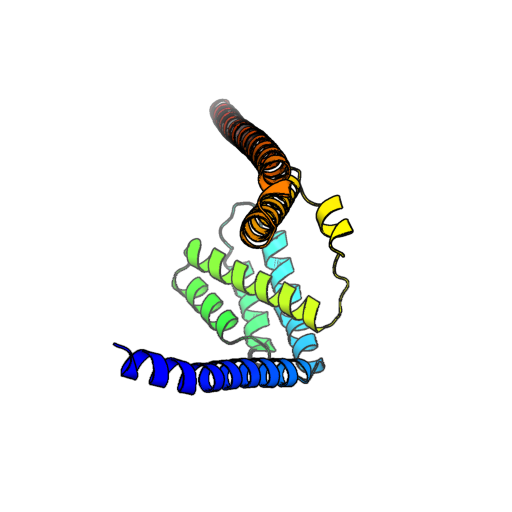 PRO A CA 1
ATOM 1046 C C . PRO A 1 124 ? -10.460 3.836 -9.769 1.00 84.50 124 PRO A C 1
ATOM 1048 O O . PRO A 1 124 ? -9.550 3.093 -9.395 1.00 84.50 124 PRO A O 1
ATOM 1051 N N . ASN A 1 125 ? -10.713 4.044 -11.059 1.00 86.75 125 ASN A N 1
ATOM 1052 C CA . ASN A 1 125 ? -9.786 3.569 -12.084 1.00 86.75 125 ASN A CA 1
ATOM 1053 C C . ASN A 1 125 ? -8.449 4.339 -11.995 1.00 86.75 125 ASN A C 1
ATOM 1055 O O . ASN A 1 125 ? -8.360 5.380 -11.341 1.00 86.75 125 ASN A O 1
ATOM 1059 N N . LEU A 1 126 ? -7.398 3.849 -12.663 1.00 81.25 126 LEU A N 1
ATOM 1060 C CA . LEU A 1 126 ? -6.062 4.467 -12.597 1.00 81.25 126 LEU A CA 1
ATOM 1061 C C . LEU A 1 126 ? -6.073 5.955 -12.983 1.00 81.25 126 LEU A C 1
ATOM 1063 O O . LEU A 1 126 ? -5.371 6.758 -12.373 1.00 81.25 126 LEU A O 1
ATOM 1067 N N . ILE A 1 127 ? -6.909 6.330 -13.956 1.00 85.12 127 ILE A N 1
ATOM 1068 C CA . ILE A 1 127 ? -7.041 7.714 -14.424 1.00 85.12 127 ILE A CA 1
ATOM 1069 C C . ILE A 1 127 ? -7.677 8.588 -13.341 1.00 85.12 127 ILE A C 1
ATOM 1071 O O . ILE A 1 127 ? -7.166 9.666 -13.055 1.00 85.12 127 ILE A O 1
ATOM 1075 N N . GLN A 1 128 ? -8.757 8.137 -12.705 1.00 87.31 128 GLN A N 1
ATOM 1076 C CA . GLN A 1 128 ? -9.422 8.841 -11.608 1.00 87.31 128 GLN A CA 1
ATOM 1077 C C . GLN A 1 128 ? -8.508 8.934 -10.386 1.00 87.31 128 GLN A C 1
ATOM 1079 O O . GLN A 1 128 ? -8.353 10.021 -9.833 1.00 87.31 128 GLN A O 1
ATOM 1084 N N . ALA A 1 129 ? -7.850 7.834 -10.010 1.00 86.44 129 ALA A N 1
ATOM 1085 C CA . ALA A 1 129 ? -6.878 7.812 -8.922 1.00 86.44 129 ALA A CA 1
ATOM 1086 C C . ALA A 1 129 ? -5.775 8.852 -9.161 1.00 86.44 129 ALA A C 1
ATOM 1088 O O . ALA A 1 129 ? -5.529 9.694 -8.302 1.00 86.44 129 ALA A O 1
ATOM 1089 N N . TYR A 1 130 ? -5.193 8.886 -10.364 1.00 87.69 130 TYR A N 1
ATOM 1090 C CA . TYR A 1 130 ? -4.216 9.907 -10.731 1.00 87.69 130 TYR A CA 1
ATOM 1091 C C . TYR A 1 130 ? -4.816 11.317 -10.709 1.00 87.69 130 TYR A C 1
ATOM 1093 O O . TYR A 1 130 ? -4.227 12.226 -10.132 1.00 87.69 130 TYR A O 1
ATOM 1101 N N . THR A 1 131 ? -5.989 11.518 -11.313 1.00 91.75 131 THR A N 1
ATOM 1102 C CA . THR A 1 131 ? -6.624 12.834 -11.498 1.00 91.75 131 THR A CA 1
ATOM 1103 C C . THR A 1 131 ? -6.925 13.512 -10.168 1.00 91.75 131 THR A C 1
ATOM 1105 O O . THR A 1 131 ? -6.652 14.708 -10.019 1.00 91.75 131 THR A O 1
ATOM 1108 N N . TYR A 1 132 ? -7.420 12.750 -9.195 1.00 91.88 132 TYR A N 1
ATOM 1109 C CA . TYR A 1 132 ? -7.809 13.255 -7.879 1.00 91.88 132 TYR A CA 1
ATOM 1110 C C . TYR A 1 132 ? -6.706 13.141 -6.816 1.00 91.88 132 TYR A C 1
ATOM 1112 O O . TYR A 1 132 ? -6.879 13.651 -5.711 1.00 91.88 132 TYR A O 1
ATOM 1120 N N . SER A 1 133 ? -5.552 12.554 -7.145 1.00 88.56 133 SER A N 1
ATOM 1121 C CA . SER A 1 133 ? -4.397 12.505 -6.246 1.00 88.56 133 SER A CA 1
ATOM 1122 C C . SER A 1 133 ? -3.791 13.882 -5.964 1.00 88.56 133 SER A C 1
ATOM 1124 O O . SER A 1 133 ? -3.838 14.815 -6.780 1.00 88.56 133 SER A O 1
ATOM 1126 N N . SER A 1 134 ? -3.156 14.002 -4.797 1.00 88.81 134 SER A N 1
ATOM 1127 C CA . SER A 1 134 ? -2.445 15.220 -4.403 1.00 88.81 134 SER A CA 1
ATOM 1128 C C . SER A 1 134 ? -1.263 15.516 -5.340 1.00 88.81 134 SER A C 1
ATOM 1130 O O . SER A 1 134 ? -0.749 14.638 -6.032 1.00 88.81 134 SER A O 1
ATOM 1132 N N . LYS A 1 135 ? -0.766 16.764 -5.361 1.00 88.31 135 LYS A N 1
ATOM 1133 C CA . LYS A 1 135 ? 0.407 17.131 -6.189 1.00 88.31 135 LYS A CA 1
ATOM 1134 C C . LYS A 1 135 ? 1.643 16.266 -5.878 1.00 88.31 135 LYS A C 1
ATOM 1136 O O . LYS A 1 135 ? 2.446 16.017 -6.776 1.00 88.31 135 LYS A O 1
ATOM 1141 N N . ASN A 1 136 ? 1.790 15.831 -4.621 1.00 85.69 136 ASN A N 1
ATOM 1142 C CA . ASN A 1 136 ? 2.835 14.903 -4.177 1.00 85.69 136 ASN A CA 1
ATOM 1143 C C . ASN A 1 136 ? 2.634 13.516 -4.765 1.00 85.69 136 ASN A C 1
ATOM 1145 O O . ASN A 1 136 ? 3.526 13.032 -5.452 1.00 85.69 136 ASN A O 1
ATOM 1149 N N . GLU A 1 137 ? 1.457 12.933 -4.579 1.00 87.38 137 GLU A N 1
ATOM 1150 C CA . GLU A 1 137 ? 1.138 11.611 -5.123 1.00 87.38 137 GLU A CA 1
ATOM 1151 C C . GLU A 1 137 ? 1.256 11.562 -6.646 1.00 87.38 137 GLU A C 1
ATOM 1153 O O . GLU A 1 137 ? 1.894 10.657 -7.167 1.00 87.38 137 GLU A O 1
ATOM 1158 N N . LYS A 1 138 ? 0.735 12.565 -7.367 1.00 91.38 138 LYS A N 1
ATOM 1159 C CA . LYS A 1 138 ? 0.849 12.648 -8.835 1.00 91.38 138 LYS A CA 1
ATOM 1160 C C . LYS A 1 138 ? 2.295 12.591 -9.313 1.00 91.38 138 LYS A C 1
ATOM 1162 O O . LYS A 1 138 ? 2.580 11.963 -10.324 1.00 91.38 138 LYS A O 1
ATOM 1167 N N . SER A 1 139 ? 3.189 13.265 -8.599 1.00 88.88 139 SER A N 1
ATOM 1168 C CA . SER A 1 139 ? 4.605 13.327 -8.951 1.00 88.88 139 SER A CA 1
ATOM 1169 C C . SER A 1 139 ? 5.339 12.029 -8.612 1.00 88.88 139 SER A C 1
ATOM 1171 O O . SER A 1 139 ? 6.134 11.550 -9.407 1.00 88.88 139 SER A O 1
ATOM 1173 N N . VAL A 1 140 ? 4.993 11.384 -7.494 1.00 87.81 140 VAL A N 1
ATOM 1174 C CA . VAL A 1 140 ? 5.495 10.037 -7.180 1.00 87.81 140 VAL A CA 1
ATOM 1175 C C . VAL A 1 140 ? 5.022 9.017 -8.221 1.00 87.81 140 VAL A C 1
ATOM 1177 O O . VAL A 1 140 ? 5.821 8.213 -8.687 1.00 87.81 140 VAL A O 1
ATOM 1180 N N . LEU A 1 141 ? 3.749 9.062 -8.628 1.00 88.50 141 LEU A N 1
ATOM 1181 C CA . LEU A 1 141 ? 3.205 8.172 -9.659 1.00 88.50 141 LEU A CA 1
ATOM 1182 C C . LEU A 1 141 ? 3.894 8.366 -11.016 1.00 88.50 141 LEU A C 1
ATOM 1184 O O . LEU A 1 141 ? 4.187 7.376 -11.684 1.00 88.50 141 LEU A O 1
ATOM 1188 N N . ARG A 1 142 ? 4.178 9.615 -11.410 1.00 90.25 142 ARG A N 1
ATOM 1189 C CA . ARG A 1 142 ? 4.952 9.899 -12.627 1.00 90.25 142 ARG A CA 1
ATOM 1190 C C . ARG A 1 142 ? 6.369 9.355 -12.541 1.00 90.25 142 ARG A C 1
ATOM 1192 O O . ARG A 1 142 ? 6.739 8.609 -13.433 1.00 90.25 142 ARG A O 1
ATOM 1199 N N . LEU A 1 143 ? 7.091 9.600 -11.446 1.00 90.75 143 LEU A N 1
ATOM 1200 C CA . LEU A 1 143 ? 8.433 9.043 -11.252 1.00 90.75 143 LEU A CA 1
ATOM 1201 C C . LEU A 1 143 ? 8.461 7.519 -11.350 1.00 90.75 143 LEU A C 1
ATOM 1203 O O . LEU A 1 143 ? 9.360 6.959 -11.966 1.00 90.75 143 LEU A O 1
ATOM 1207 N N . VAL A 1 144 ? 7.478 6.833 -10.760 1.00 89.56 144 VAL A N 1
ATOM 1208 C CA . VAL A 1 144 ? 7.372 5.374 -10.894 1.00 89.56 144 VAL A CA 1
ATOM 1209 C C . VAL A 1 144 ? 7.232 4.994 -12.367 1.00 89.56 144 VAL A C 1
ATOM 1211 O O . VAL A 1 144 ? 7.974 4.138 -12.841 1.00 89.56 144 VAL A O 1
ATOM 1214 N N . LEU A 1 145 ? 6.338 5.656 -13.103 1.00 90.38 145 LEU A N 1
ATOM 1215 C CA . LEU A 1 145 ? 6.126 5.395 -14.525 1.00 90.38 145 LEU A CA 1
ATOM 1216 C C . LEU A 1 145 ? 7.383 5.698 -15.359 1.00 90.38 145 LEU A C 1
ATOM 1218 O O . LEU A 1 145 ? 7.797 4.861 -16.156 1.00 90.38 145 LEU A O 1
ATOM 1222 N N . GLU A 1 146 ? 8.043 6.828 -15.132 1.00 90.25 146 GLU A N 1
ATOM 1223 C CA . GLU A 1 146 ? 9.289 7.216 -15.802 1.00 90.25 146 GLU A CA 1
ATOM 1224 C C . GLU A 1 146 ? 10.410 6.206 -15.547 1.00 90.25 146 GLU A C 1
ATOM 1226 O O . GLU A 1 146 ? 11.051 5.751 -16.493 1.00 90.25 146 GLU A O 1
ATOM 1231 N N . CYS A 1 147 ? 10.592 5.768 -14.298 1.00 87.06 147 CYS A N 1
ATOM 1232 C CA . CYS A 1 147 ? 11.543 4.715 -13.951 1.00 87.06 147 CYS A CA 1
ATOM 1233 C C . CYS A 1 147 ? 11.208 3.386 -14.643 1.00 87.06 147 CYS A C 1
ATOM 1235 O O . CYS A 1 147 ? 12.118 2.701 -15.112 1.00 87.06 147 CYS A O 1
ATOM 1237 N N . THR A 1 148 ? 9.924 3.015 -14.749 1.00 88.19 148 THR A N 1
ATOM 1238 C CA . THR A 1 148 ? 9.538 1.796 -15.482 1.00 88.19 148 THR A CA 1
ATOM 1239 C C . THR A 1 148 ? 9.826 1.900 -16.977 1.00 88.19 148 THR A C 1
ATOM 1241 O O . THR A 1 148 ? 10.355 0.953 -17.555 1.00 88.19 148 THR A O 1
ATOM 1244 N N . VAL A 1 149 ? 9.551 3.049 -17.600 1.00 91.81 149 VAL A N 1
ATOM 1245 C CA . VAL A 1 149 ? 9.857 3.285 -19.017 1.00 91.81 149 VAL A CA 1
ATOM 1246 C C . VAL A 1 149 ? 11.367 3.267 -19.237 1.00 91.81 149 VAL A C 1
ATOM 1248 O O . VAL A 1 149 ? 11.832 2.570 -20.134 1.00 91.81 149 VAL A O 1
ATOM 1251 N N . ALA A 1 150 ? 12.143 3.935 -18.379 1.00 88.50 150 ALA A N 1
ATOM 1252 C CA . ALA A 1 150 ? 13.602 3.917 -18.435 1.00 88.50 150 ALA A CA 1
ATOM 1253 C C . ALA A 1 150 ? 14.153 2.484 -18.332 1.00 88.50 150 ALA A C 1
ATOM 1255 O O . ALA A 1 150 ? 14.988 2.073 -19.139 1.00 88.50 150 ALA A O 1
ATOM 1256 N N . TYR A 1 151 ? 13.629 1.676 -17.409 1.00 87.31 151 TYR A N 1
ATOM 1257 C CA . TYR A 1 151 ? 14.016 0.272 -17.283 1.00 87.31 151 TYR A CA 1
ATOM 1258 C C . TYR A 1 151 ? 13.711 -0.539 -18.553 1.00 87.31 151 TYR A C 1
ATOM 1260 O O . TYR A 1 151 ? 14.580 -1.254 -19.050 1.00 87.31 151 TYR A O 1
ATOM 1268 N N . ILE A 1 152 ? 12.515 -0.379 -19.130 1.00 88.56 152 ILE A N 1
ATOM 1269 C CA . ILE A 1 152 ? 12.137 -1.045 -20.387 1.00 88.56 152 ILE A CA 1
ATOM 1270 C C . ILE A 1 152 ? 13.044 -0.593 -21.539 1.00 88.56 152 ILE A C 1
ATOM 1272 O O . ILE A 1 152 ? 13.468 -1.427 -22.336 1.00 88.56 152 ILE A O 1
ATOM 1276 N N . THR A 1 153 ? 13.406 0.692 -21.617 1.00 89.94 153 THR A N 1
ATOM 1277 C CA . THR A 1 153 ? 14.337 1.180 -22.651 1.00 89.94 153 THR A CA 1
ATOM 1278 C C . THR A 1 153 ? 15.737 0.583 -22.511 1.00 89.94 153 THR A C 1
ATOM 1280 O O . THR A 1 153 ? 16.358 0.252 -23.518 1.00 89.94 153 THR A O 1
ATOM 1283 N N . MET A 1 154 ? 16.213 0.356 -21.283 1.00 85.00 154 MET A N 1
ATOM 1284 C CA . MET A 1 154 ? 17.497 -0.313 -21.044 1.00 85.00 154 MET A CA 1
ATOM 1285 C C . MET A 1 154 ? 17.446 -1.802 -21.403 1.00 85.00 154 MET A C 1
ATOM 1287 O O . MET A 1 154 ? 18.411 -2.329 -21.949 1.00 85.00 154 MET A O 1
ATOM 1291 N N . LEU A 1 155 ? 16.320 -2.480 -21.164 1.00 85.38 155 LEU A N 1
ATOM 1292 C CA . LEU A 1 155 ? 16.109 -3.845 -21.661 1.00 85.38 155 LEU A CA 1
ATOM 1293 C C . LEU A 1 155 ? 16.043 -3.894 -23.193 1.00 85.38 155 LEU A C 1
ATOM 1295 O O . LEU A 1 155 ? 16.558 -4.821 -23.806 1.00 85.38 155 LEU A O 1
ATOM 1299 N N . ALA A 1 156 ? 15.442 -2.893 -23.835 1.00 85.38 156 ALA A N 1
ATOM 1300 C CA . ALA A 1 156 ? 15.435 -2.803 -25.291 1.00 85.38 156 ALA A CA 1
ATOM 1301 C C . ALA A 1 156 ? 16.863 -2.626 -25.842 1.00 85.38 156 ALA A C 1
ATOM 1303 O O . ALA A 1 156 ? 17.229 -3.274 -26.819 1.00 85.38 156 ALA A O 1
ATOM 1304 N N . TYR A 1 157 ? 17.705 -1.823 -25.184 1.00 86.81 157 TYR A N 1
ATOM 1305 C CA . TYR A 1 157 ? 19.109 -1.650 -25.571 1.00 86.81 157 TYR A CA 1
ATOM 1306 C C . TYR A 1 157 ? 19.871 -2.983 -25.662 1.00 86.81 157 TYR A C 1
ATOM 1308 O O . TYR A 1 157 ? 20.637 -3.188 -26.601 1.00 86.81 157 TYR A O 1
ATOM 1316 N N . THR A 1 158 ? 19.647 -3.909 -24.723 1.00 84.62 158 THR A N 1
ATOM 131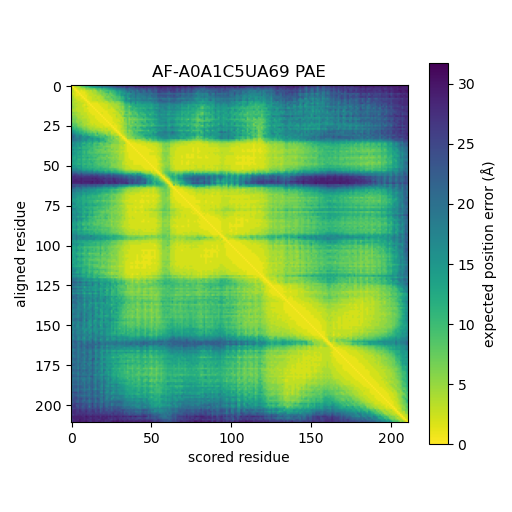7 C CA . THR A 1 158 ? 20.354 -5.201 -24.703 1.00 84.62 158 THR A CA 1
ATOM 1318 C C . THR A 1 158 ? 19.846 -6.198 -25.744 1.00 84.62 158 THR A C 1
ATOM 1320 O O . THR A 1 158 ? 20.583 -7.113 -26.106 1.00 84.62 158 THR A O 1
ATOM 1323 N N . LEU A 1 159 ? 18.611 -6.039 -26.227 1.00 86.94 159 LEU A N 1
ATOM 1324 C CA . LEU A 1 159 ? 17.966 -6.970 -27.157 1.00 86.94 159 LEU A CA 1
ATOM 1325 C C . LEU A 1 159 ? 18.074 -6.546 -28.629 1.00 86.94 159 LEU A C 1
ATOM 1327 O O . LEU A 1 159 ? 17.966 -7.398 -29.510 1.00 86.94 159 LEU A O 1
ATOM 1331 N N . LEU A 1 160 ? 18.250 -5.253 -28.913 1.00 87.69 160 LEU A N 1
ATOM 1332 C CA . LEU A 1 160 ? 18.271 -4.731 -30.282 1.00 87.69 160 LEU A CA 1
ATOM 1333 C C . LEU A 1 160 ? 19.688 -4.628 -30.879 1.00 87.69 160 LEU A C 1
ATOM 1335 O O . LEU A 1 160 ? 20.697 -4.602 -30.174 1.00 87.69 160 LEU A O 1
ATOM 1339 N N . SER A 1 161 ? 19.752 -4.553 -32.213 1.00 83.62 161 SER A N 1
ATOM 1340 C CA . SER A 1 161 ? 20.992 -4.451 -32.991 1.00 83.62 161 SER A CA 1
ATOM 1341 C C . SER A 1 161 ? 21.753 -3.142 -32.752 1.00 83.62 161 SER A C 1
ATOM 1343 O O . SER A 1 161 ? 21.165 -2.095 -32.485 1.00 83.62 161 SER A O 1
ATOM 1345 N N . ALA A 1 162 ? 23.072 -3.171 -32.964 1.00 81.94 162 ALA A N 1
ATOM 1346 C CA . ALA A 1 162 ? 23.962 -2.025 -32.741 1.00 81.94 162 ALA A CA 1
ATOM 1347 C C . ALA A 1 162 ? 23.570 -0.748 -33.516 1.00 81.94 162 ALA A C 1
ATOM 1349 O O . ALA A 1 162 ? 23.841 0.362 -33.066 1.00 81.94 162 ALA A O 1
ATOM 1350 N N . SER A 1 163 ? 22.887 -0.886 -34.657 1.00 83.44 163 SER A N 1
ATOM 1351 C CA . SER A 1 163 ? 22.414 0.236 -35.478 1.00 83.44 163 SER A CA 1
ATOM 1352 C C . SER A 1 163 ? 21.431 1.171 -34.765 1.00 83.44 163 SER A C 1
ATOM 1354 O O . SER A 1 163 ? 21.363 2.346 -35.113 1.00 83.44 163 SER A O 1
ATOM 1356 N N . VAL A 1 164 ? 20.683 0.681 -33.771 1.00 87.56 164 VAL A N 1
ATOM 1357 C CA . VAL A 1 164 ? 19.686 1.482 -33.036 1.00 87.56 164 VAL A CA 1
ATOM 1358 C C . VAL A 1 164 ? 20.157 1.913 -31.647 1.00 87.56 164 VAL A C 1
ATOM 1360 O O . VAL A 1 164 ? 19.472 2.687 -30.977 1.00 87.56 164 VAL A O 1
ATOM 1363 N N . HIS A 1 165 ? 21.335 1.456 -31.210 1.00 89.19 165 HIS A N 1
ATOM 1364 C CA . HIS A 1 165 ? 21.881 1.758 -29.882 1.00 89.19 165 HIS A CA 1
ATOM 1365 C C . HIS A 1 165 ? 22.052 3.256 -29.653 1.00 89.19 165 HIS A C 1
ATOM 1367 O O . HIS A 1 165 ? 21.702 3.742 -28.584 1.00 89.19 165 HIS A O 1
ATOM 1373 N N . THR A 1 166 ? 22.503 3.997 -30.666 1.00 88.62 166 THR A N 1
ATOM 1374 C CA . THR A 1 166 ? 22.673 5.457 -30.590 1.00 88.62 166 THR A CA 1
ATOM 1375 C C . THR A 1 166 ? 21.358 6.186 -30.323 1.00 88.62 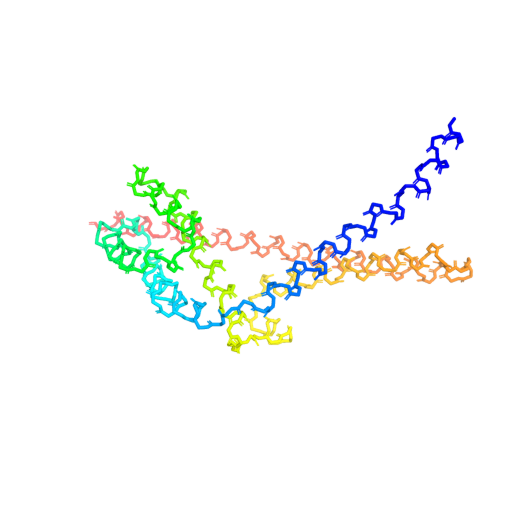166 THR A C 1
ATOM 1377 O O . THR A 1 166 ? 21.323 7.129 -29.542 1.00 88.62 166 THR A O 1
ATOM 1380 N N . VAL A 1 167 ? 20.254 5.752 -30.932 1.00 89.75 167 VAL A N 1
ATOM 1381 C CA . VAL A 1 167 ? 18.933 6.360 -30.714 1.00 89.75 167 VAL A CA 1
ATOM 1382 C C . VAL A 1 167 ? 18.422 6.037 -29.310 1.00 89.75 167 VAL A C 1
ATOM 1384 O O . VAL A 1 167 ? 17.936 6.920 -28.603 1.00 89.75 167 VAL A O 1
ATOM 1387 N N . ILE A 1 168 ? 18.573 4.783 -28.875 1.00 90.25 168 ILE A N 1
ATOM 1388 C CA . ILE A 1 168 ? 18.119 4.331 -27.555 1.00 90.25 168 ILE A CA 1
ATOM 1389 C C . ILE A 1 168 ? 18.886 5.043 -26.432 1.00 90.25 168 ILE A C 1
ATOM 1391 O O . ILE A 1 168 ? 18.272 5.427 -25.437 1.00 90.25 168 ILE A O 1
ATOM 1395 N N . THR A 1 169 ? 20.192 5.284 -26.584 1.00 88.25 169 THR A N 1
ATOM 1396 C CA . THR A 1 169 ? 20.980 6.008 -25.572 1.00 88.25 169 THR A CA 1
ATOM 1397 C C . THR A 1 169 ? 20.541 7.461 -25.424 1.00 88.25 169 THR A C 1
ATOM 1399 O O . THR A 1 169 ? 20.439 7.938 -24.294 1.00 88.25 169 THR A O 1
ATOM 1402 N N . TRP A 1 170 ? 20.202 8.154 -26.516 1.00 91.56 170 TRP A N 1
ATOM 1403 C CA . TRP A 1 170 ? 19.639 9.509 -26.446 1.00 91.56 170 TRP A CA 1
ATOM 1404 C C . TRP A 1 170 ? 18.274 9.540 -25.752 1.00 91.56 170 TRP A C 1
ATOM 1406 O O . TRP A 1 170 ? 18.030 10.410 -24.912 1.00 91.56 170 TRP A O 1
ATOM 1416 N N . ILE A 1 171 ? 17.405 8.567 -26.044 1.00 91.75 171 ILE A N 1
ATOM 1417 C CA . ILE A 1 171 ? 16.112 8.424 -25.360 1.00 91.75 171 ILE A CA 1
ATOM 1418 C C . ILE A 1 171 ? 16.335 8.191 -23.861 1.00 91.75 171 ILE A C 1
ATOM 1420 O O . ILE A 1 171 ? 15.768 8.914 -23.041 1.00 91.75 171 ILE A O 1
ATOM 1424 N N . ALA A 1 172 ? 17.202 7.246 -23.491 1.00 89.69 172 ALA A N 1
ATOM 1425 C CA . ALA A 1 172 ? 17.512 6.949 -22.096 1.00 89.69 172 ALA A CA 1
ATOM 1426 C C . ALA A 1 172 ? 18.094 8.168 -21.360 1.00 89.69 172 ALA A C 1
ATOM 1428 O O . ALA A 1 172 ? 17.668 8.476 -20.248 1.00 89.69 172 ALA A O 1
ATOM 1429 N N . PHE A 1 173 ? 19.004 8.911 -21.997 1.00 91.25 173 PHE A N 1
ATOM 1430 C CA . PHE A 1 173 ? 19.557 10.146 -21.441 1.00 91.25 173 PHE A CA 1
ATOM 1431 C C . PHE A 1 173 ? 18.464 11.189 -21.175 1.00 91.25 173 PHE A C 1
ATOM 1433 O O . PHE A 1 173 ? 18.403 11.751 -20.082 1.00 91.25 173 PHE A O 1
ATOM 1440 N N . SER A 1 174 ? 17.550 11.399 -22.129 1.00 92.19 174 SER A N 1
ATOM 1441 C CA . SER A 1 174 ? 16.435 12.337 -21.953 1.00 92.19 174 SER A CA 1
ATOM 1442 C C . SER A 1 174 ? 15.517 11.951 -20.784 1.00 92.19 174 SER A C 1
ATOM 1444 O O . SER A 1 174 ? 15.144 12.815 -19.990 1.00 92.19 174 SER A O 1
ATOM 1446 N N . LEU A 1 175 ? 15.225 10.655 -20.615 1.00 92.81 175 LEU A N 1
ATOM 1447 C CA . LEU A 1 175 ? 14.421 10.141 -19.501 1.00 92.81 175 LEU A CA 1
ATOM 1448 C C . LEU A 1 175 ? 15.110 10.378 -18.156 1.00 92.81 175 LEU A C 1
ATOM 1450 O O . LEU A 1 175 ? 14.467 10.814 -17.205 1.00 92.81 175 LEU A O 1
ATOM 1454 N N . ILE A 1 176 ? 16.425 10.161 -18.081 1.00 91.69 176 ILE A N 1
ATOM 1455 C CA . ILE A 1 176 ? 17.211 10.434 -16.871 1.00 91.69 176 ILE A CA 1
ATOM 1456 C C . ILE A 1 176 ? 17.154 11.925 -16.517 1.00 91.69 176 ILE A C 1
ATOM 1458 O O . ILE A 1 176 ? 16.940 12.266 -15.353 1.00 91.69 176 ILE A O 1
ATOM 1462 N N . CYS A 1 177 ? 17.287 12.823 -17.497 1.00 93.56 177 CYS A N 1
ATOM 1463 C CA . CYS A 1 177 ? 17.151 14.260 -17.259 1.00 93.56 177 CYS A CA 1
ATOM 1464 C C . CYS A 1 177 ? 15.766 14.626 -16.703 1.00 93.56 177 CYS A C 1
ATOM 1466 O O . CYS A 1 177 ? 15.687 15.402 -15.750 1.00 93.56 177 CYS A O 1
ATOM 1468 N N . ILE A 1 178 ? 14.690 14.050 -17.251 1.00 93.19 178 ILE A N 1
ATOM 1469 C CA . ILE A 1 178 ? 13.316 14.269 -16.766 1.00 93.19 178 ILE A CA 1
ATOM 1470 C C . ILE A 1 178 ? 13.178 13.806 -15.307 1.00 93.19 178 ILE A C 1
ATOM 1472 O O . ILE A 1 178 ? 12.734 14.590 -14.465 1.00 93.19 178 ILE A O 1
ATOM 1476 N N . ILE A 1 179 ? 13.657 12.599 -14.987 1.00 92.88 179 ILE A N 1
ATOM 1477 C CA . ILE A 1 179 ? 13.625 12.037 -13.627 1.00 92.88 179 ILE A CA 1
ATOM 1478 C C . ILE A 1 179 ? 14.367 12.950 -12.640 1.00 92.88 179 ILE A C 1
ATOM 1480 O O . ILE A 1 179 ? 13.866 13.230 -11.548 1.00 92.88 179 ILE A O 1
ATOM 1484 N N . ILE A 1 180 ? 15.550 13.452 -13.014 1.00 93.69 180 ILE A N 1
ATOM 1485 C CA . ILE A 1 180 ? 16.337 14.369 -12.173 1.00 93.69 180 ILE A CA 1
ATOM 1486 C C . ILE A 1 180 ? 15.561 15.664 -11.912 1.00 93.69 180 ILE A C 1
ATOM 1488 O O . ILE A 1 180 ? 15.494 16.121 -10.768 1.00 93.69 180 ILE A O 1
ATOM 1492 N N . ILE A 1 181 ? 14.954 16.250 -12.947 1.00 93.81 181 ILE A N 1
ATOM 1493 C CA . ILE A 1 181 ? 14.148 17.469 -12.808 1.00 93.81 181 ILE A CA 1
ATOM 1494 C C . ILE A 1 181 ? 12.973 17.215 -11.859 1.00 93.81 181 ILE A C 1
ATOM 1496 O O . ILE A 1 181 ? 12.748 18.004 -10.937 1.00 93.81 181 ILE A O 1
ATOM 1500 N N . GLU A 1 182 ? 12.242 16.111 -12.022 1.00 92.19 182 GLU A N 1
ATOM 1501 C CA . GLU A 1 182 ? 11.101 15.814 -11.158 1.00 92.19 182 GLU A CA 1
ATOM 1502 C C . GLU A 1 182 ? 11.533 15.571 -9.699 1.00 92.19 182 GLU A C 1
ATOM 1504 O O . GLU A 1 182 ? 10.930 16.142 -8.781 1.00 92.19 182 GLU A O 1
ATOM 1509 N N . LEU A 1 183 ? 12.637 14.854 -9.463 1.00 91.75 183 LEU A N 1
ATOM 1510 C CA . LEU A 1 183 ? 13.221 14.681 -8.126 1.00 91.75 183 LEU A CA 1
ATOM 1511 C C . LEU A 1 183 ? 13.586 16.017 -7.467 1.00 91.75 183 LEU A C 1
ATOM 1513 O O . LEU A 1 183 ? 13.250 16.237 -6.298 1.00 91.75 183 LEU A O 1
ATOM 1517 N N . LEU A 1 184 ? 14.210 16.937 -8.208 1.00 93.00 184 LEU A N 1
ATOM 1518 C CA . LEU A 1 184 ? 14.515 18.281 -7.710 1.00 93.00 184 LEU A CA 1
ATOM 1519 C C . LEU A 1 184 ? 13.232 19.032 -7.337 1.00 93.00 184 LEU A C 1
ATOM 1521 O O . LEU A 1 184 ? 13.142 19.601 -6.246 1.00 93.00 184 LEU A O 1
ATOM 1525 N N . THR A 1 185 ? 12.199 18.998 -8.185 1.00 90.12 185 THR A N 1
ATOM 1526 C CA . THR A 1 185 ? 10.927 19.677 -7.879 1.00 90.12 185 THR A CA 1
ATOM 1527 C C . THR A 1 185 ? 10.244 19.114 -6.631 1.00 90.12 185 THR A C 1
ATOM 1529 O O . THR A 1 185 ? 9.706 19.881 -5.823 1.00 90.12 185 THR A O 1
ATOM 1532 N N . LEU A 1 186 ? 10.294 17.793 -6.424 1.00 89.88 186 LEU A N 1
ATOM 1533 C CA . LEU A 1 186 ? 9.794 17.143 -5.212 1.00 89.88 186 LEU A CA 1
ATOM 1534 C C . LEU A 1 186 ? 10.558 17.591 -3.972 1.00 89.88 186 LEU A C 1
ATOM 1536 O O . LEU A 1 186 ? 9.941 17.928 -2.956 1.00 89.88 186 LEU A O 1
ATOM 1540 N N . PHE A 1 187 ? 11.885 17.622 -4.067 1.00 89.94 187 PHE A N 1
ATOM 1541 C CA . PHE A 1 187 ? 12.764 18.033 -2.983 1.00 89.94 187 PHE A CA 1
ATOM 1542 C C . PHE A 1 187 ? 12.460 19.466 -2.529 1.00 89.94 187 PHE A C 1
ATOM 1544 O O . PHE A 1 187 ? 12.123 19.688 -1.360 1.00 89.94 187 PHE A O 1
ATOM 1551 N N . PHE A 1 188 ? 12.450 20.428 -3.458 1.00 90.25 188 PHE A N 1
ATOM 1552 C CA . PHE A 1 188 ? 12.136 21.825 -3.143 1.00 90.25 188 PHE A CA 1
ATOM 1553 C C . PHE A 1 188 ? 10.722 21.994 -2.574 1.00 90.25 188 PHE A C 1
ATOM 1555 O O . PHE A 1 188 ? 10.519 22.744 -1.614 1.00 90.25 188 PHE A O 1
ATOM 1562 N N . ARG A 1 189 ? 9.727 21.271 -3.102 1.00 87.94 189 ARG A N 1
ATOM 1563 C CA . ARG A 1 189 ? 8.350 21.355 -2.594 1.00 87.94 189 ARG A CA 1
ATOM 1564 C C . ARG A 1 189 ? 8.224 20.830 -1.165 1.00 87.94 189 ARG A C 1
ATOM 1566 O O . ARG A 1 189 ? 7.531 21.449 -0.356 1.00 87.94 189 ARG A O 1
ATOM 1573 N N . ASN A 1 190 ? 8.895 19.729 -0.837 1.00 87.00 190 ASN A N 1
ATOM 1574 C CA . ASN A 1 190 ? 8.888 19.173 0.517 1.00 87.00 190 ASN A CA 1
ATOM 1575 C C . ASN A 1 190 ? 9.573 20.112 1.520 1.00 87.00 190 ASN A C 1
ATOM 1577 O O . ASN A 1 190 ? 9.030 20.327 2.607 1.00 87.00 190 ASN A O 1
ATOM 1581 N N . ILE A 1 191 ? 10.684 20.750 1.132 1.00 89.50 191 ILE A N 1
ATOM 1582 C CA . ILE A 1 191 ? 11.339 21.793 1.939 1.00 89.50 191 ILE A CA 1
ATOM 1583 C C . ILE A 1 191 ? 10.373 22.948 2.222 1.00 89.50 191 ILE A C 1
ATOM 1585 O O . ILE A 1 191 ? 10.195 23.338 3.376 1.00 89.50 191 ILE A O 1
ATOM 1589 N N . LEU A 1 192 ? 9.684 23.463 1.199 1.00 89.44 192 LEU A N 1
ATOM 1590 C CA . LEU A 1 192 ? 8.725 24.560 1.370 1.00 89.44 192 LEU A CA 1
ATOM 1591 C C . LEU A 1 192 ? 7.579 24.196 2.326 1.00 89.44 192 LEU A C 1
ATOM 1593 O O . LEU A 1 192 ? 7.162 25.021 3.142 1.00 89.44 192 LEU A O 1
ATOM 1597 N N . ILE A 1 193 ? 7.066 22.964 2.256 1.00 88.31 193 ILE A N 1
ATOM 1598 C CA . ILE A 1 193 ? 6.027 22.477 3.177 1.00 88.31 193 ILE A CA 1
ATOM 1599 C C . ILE A 1 193 ? 6.561 22.420 4.613 1.00 88.31 193 ILE A C 1
ATOM 1601 O O . ILE A 1 193 ? 5.860 22.828 5.544 1.00 88.31 193 ILE A O 1
ATOM 1605 N N . TYR A 1 194 ? 7.790 21.940 4.797 1.00 88.56 194 TYR A N 1
ATOM 1606 C CA . TYR A 1 194 ? 8.432 21.859 6.106 1.00 88.56 194 TYR A CA 1
ATOM 1607 C C . TYR A 1 194 ? 8.638 23.246 6.729 1.00 88.56 194 TYR A C 1
ATOM 1609 O O . TYR A 1 194 ? 8.198 23.486 7.856 1.00 88.56 194 TYR A O 1
ATOM 1617 N N . ILE A 1 195 ? 9.178 24.199 5.961 1.00 90.25 195 ILE A N 1
ATOM 1618 C CA . ILE A 1 195 ? 9.351 25.596 6.391 1.00 90.25 195 ILE A CA 1
ATOM 1619 C C . ILE A 1 195 ? 8.003 26.206 6.805 1.00 90.25 195 ILE A C 1
ATOM 1621 O O . ILE A 1 195 ? 7.890 26.806 7.875 1.00 90.25 195 ILE A O 1
ATOM 1625 N N . ARG A 1 196 ? 6.939 26.001 6.016 1.00 89.06 196 ARG A N 1
ATOM 1626 C CA . ARG A 1 196 ? 5.590 26.496 6.353 1.00 89.06 196 ARG A CA 1
ATOM 1627 C C . ARG A 1 196 ? 5.055 25.917 7.664 1.00 89.06 196 ARG A C 1
ATOM 1629 O O . ARG A 1 196 ? 4.415 26.647 8.423 1.00 89.06 196 ARG A O 1
ATOM 1636 N N . LYS A 1 197 ? 5.303 24.633 7.951 1.00 87.88 197 LYS A N 1
ATOM 1637 C CA . LYS A 1 197 ? 4.910 24.011 9.229 1.00 87.88 197 LYS A CA 1
ATOM 1638 C C . LYS A 1 197 ? 5.636 24.652 10.410 1.00 87.88 197 LYS A C 1
ATOM 1640 O O . LYS A 1 197 ? 4.979 24.982 11.395 1.00 87.88 197 LYS A O 1
ATOM 1645 N N . ILE A 1 198 ? 6.944 24.886 10.289 1.00 87.94 198 ILE A N 1
ATOM 1646 C CA . ILE A 1 198 ? 7.742 25.556 11.327 1.00 87.94 198 ILE A CA 1
ATOM 1647 C C . ILE A 1 198 ? 7.213 26.969 11.584 1.00 87.94 198 ILE A C 1
ATOM 1649 O O . ILE A 1 198 ? 6.911 27.309 12.726 1.00 87.94 198 ILE A O 1
ATOM 1653 N N . ILE A 1 199 ? 7.012 27.771 10.533 1.00 87.62 199 ILE A N 1
ATOM 1654 C CA . ILE A 1 199 ? 6.485 29.140 10.662 1.00 87.62 199 ILE A CA 1
ATOM 1655 C C . ILE A 1 199 ? 5.121 29.136 11.366 1.00 87.62 199 ILE A C 1
ATOM 1657 O O . ILE A 1 199 ? 4.873 29.958 12.251 1.00 87.62 199 ILE A O 1
ATOM 1661 N N . LYS A 1 200 ? 4.234 28.193 11.019 1.00 85.69 200 LYS A N 1
ATOM 1662 C CA . LYS A 1 200 ? 2.920 28.058 11.664 1.00 85.69 200 LYS A CA 1
ATOM 1663 C C . LYS A 1 200 ? 3.045 27.715 13.152 1.00 85.69 200 LYS A C 1
ATOM 1665 O O . LYS A 1 200 ? 2.320 28.293 13.960 1.00 85.69 200 LYS A O 1
ATOM 1670 N N . HIS A 1 201 ? 3.969 26.828 13.517 1.00 79.88 201 HIS A N 1
ATOM 1671 C CA . HIS A 1 201 ? 4.231 26.466 14.911 1.00 79.88 201 HIS A CA 1
ATOM 1672 C C . HIS A 1 201 ? 4.781 27.653 15.719 1.00 79.88 201 HIS A C 1
ATOM 1674 O O . HIS A 1 201 ? 4.305 27.928 16.818 1.00 79.88 201 HIS 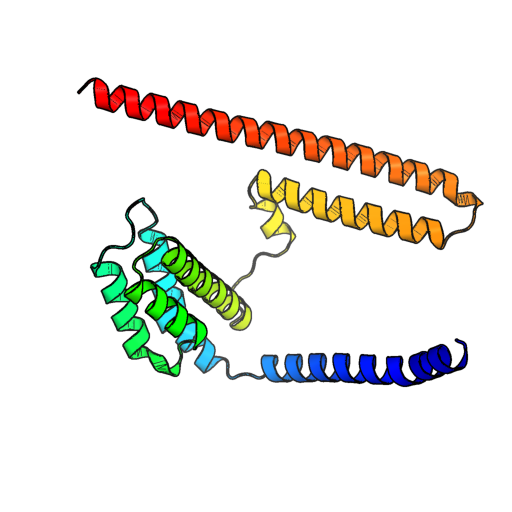A O 1
ATOM 1680 N N . ILE A 1 202 ? 5.720 28.418 15.150 1.00 79.19 202 ILE A N 1
ATOM 1681 C CA . ILE A 1 202 ? 6.271 29.634 15.773 1.00 79.19 202 ILE A CA 1
ATOM 1682 C C . ILE A 1 202 ? 5.166 30.678 15.986 1.00 79.19 202 ILE A C 1
ATOM 1684 O O . ILE A 1 202 ? 5.034 31.237 17.075 1.00 79.19 202 ILE A O 1
ATOM 1688 N N . LYS A 1 203 ? 4.319 30.912 14.975 1.00 75.50 203 LYS A N 1
ATOM 1689 C CA . LYS A 1 203 ? 3.208 31.873 15.064 1.00 75.50 203 LYS A CA 1
ATOM 1690 C C . LYS A 1 203 ? 2.159 31.460 16.106 1.00 75.50 203 LYS A C 1
ATOM 1692 O O . LYS A 1 203 ? 1.618 32.328 16.785 1.00 75.50 203 LYS A O 1
ATOM 1697 N N . SER A 1 204 ? 1.899 30.159 16.253 1.00 71.50 204 SER A N 1
ATOM 1698 C CA . SER A 1 204 ? 1.013 29.607 17.288 1.00 71.50 204 SER A CA 1
ATOM 1699 C C . SER A 1 204 ? 1.576 29.825 18.696 1.00 71.50 204 SER A C 1
ATOM 1701 O O . SER A 1 204 ? 0.885 30.371 19.553 1.00 71.50 204 SER A O 1
ATOM 1703 N N . ASN A 1 205 ? 2.850 29.487 18.918 1.00 66.31 205 ASN A N 1
ATOM 1704 C CA . ASN A 1 205 ? 3.506 29.663 20.218 1.00 66.31 205 ASN A CA 1
ATOM 1705 C C . ASN A 1 205 ? 3.592 31.137 20.642 1.00 66.31 205 ASN A C 1
ATOM 1707 O O . ASN A 1 205 ? 3.390 31.456 21.812 1.00 66.31 205 ASN A O 1
ATOM 1711 N N . ASN A 1 206 ? 3.824 32.051 19.697 1.00 61.53 206 ASN A N 1
ATOM 1712 C CA . ASN A 1 206 ? 3.858 33.488 19.984 1.00 61.53 206 ASN A CA 1
ATOM 1713 C C . ASN A 1 206 ? 2.476 34.075 20.316 1.00 61.53 206 ASN A C 1
ATOM 1715 O O . ASN A 1 206 ? 2.406 35.097 20.993 1.00 61.53 206 ASN A O 1
ATOM 1719 N N . LYS A 1 207 ? 1.382 33.446 19.863 1.00 55.31 207 LYS A N 1
ATOM 1720 C CA . LYS A 1 207 ? 0.014 33.859 20.207 1.00 55.31 207 LYS A CA 1
ATOM 1721 C C . LYS A 1 207 ? -0.374 33.418 21.624 1.00 55.31 207 LYS A C 1
ATOM 1723 O O . LYS A 1 207 ? -1.028 34.180 22.318 1.00 55.31 207 LYS A O 1
ATOM 1728 N N . CYS A 1 208 ? 0.086 32.249 22.077 1.00 48.06 208 CYS A N 1
ATOM 1729 C CA . CYS A 1 208 ? -0.119 31.777 23.454 1.00 48.06 208 CYS A CA 1
ATOM 1730 C C . CYS A 1 208 ? 0.712 32.529 24.506 1.00 48.06 208 CYS A C 1
ATOM 1732 O O . CYS A 1 208 ? 0.342 32.509 25.666 1.00 48.06 208 CYS A O 1
ATOM 1734 N N . ARG A 1 209 ? 1.819 33.184 24.127 1.00 51.44 209 ARG A N 1
ATOM 1735 C CA . ARG A 1 209 ? 2.640 34.005 25.043 1.00 51.44 209 ARG A CA 1
ATOM 1736 C C . ARG A 1 209 ? 2.139 35.443 25.240 1.00 51.44 209 ARG A C 1
ATOM 1738 O O . ARG A 1 209 ? 2.718 36.162 26.044 1.00 51.44 209 ARG A O 1
ATOM 1745 N N . LYS A 1 210 ? 1.149 35.889 24.459 1.00 51.03 210 LYS A N 1
ATOM 1746 C CA . LYS A 1 210 ? 0.600 37.259 24.506 1.00 51.03 210 LYS A CA 1
ATOM 1747 C C . LYS A 1 210 ? -0.770 37.357 25.196 1.00 51.03 210 LYS A C 1
ATOM 1749 O O . LYS A 1 210 ? -1.278 38.468 25.310 1.00 51.03 210 LYS A O 1
ATOM 1754 N N . ASN A 1 211 ? -1.328 36.228 25.630 1.00 43.66 211 ASN A N 1
ATOM 1755 C CA . ASN A 1 211 ? -2.486 36.138 26.522 1.00 43.66 211 ASN A CA 1
ATOM 1756 C C . ASN A 1 211 ? -2.012 35.647 27.888 1.00 43.66 211 ASN A C 1
ATOM 1758 O O . ASN A 1 211 ? -2.704 35.963 28.874 1.00 43.66 211 ASN A O 1
#

Radius of gyration: 25.58 Å; Cα contacts (8 Å, |Δi|>4): 94; chains: 1; bounding box: 52×68×63 Å

Solvent-accessible surface area (backbone atoms only — not comparable to full-atom values): 11813 Å² total; per-residue (Å²): 112,68,68,61,52,52,52,44,67,63,48,48,61,54,54,51,49,52,51,52,50,50,52,51,52,52,51,55,54,68,68,70,56,70,58,68,60,49,49,49,26,34,67,64,42,28,49,53,49,44,51,57,57,57,75,53,65,74,90,55,85,75,52,75,62,58,57,48,57,48,46,55,42,49,66,75,45,46,92,54,50,54,68,69,52,56,51,30,47,51,49,19,71,73,68,68,42,71,64,40,42,50,51,28,53,50,47,41,51,52,49,34,52,52,41,40,60,73,73,66,52,95,70,74,52,74,66,53,48,50,72,74,40,52,77,66,53,42,51,53,54,48,50,53,50,52,52,52,51,46,51,52,51,54,54,46,53,77,73,52,63,79,89,51,42,68,60,49,51,53,53,48,52,53,49,52,53,52,51,53,54,53,52,50,53,51,51,55,50,51,51,53,53,51,52,52,52,52,54,51,52,53,56,51,55,59,56,66,73,75,111

Nearest PDB structures (foldseek):
  7a6y-assembly1_A  TM=2.467E-01  e=8.912E+00  Homo sapiens